Protein AF-0000000082536697 (afdb_homodimer)

Foldseek 3Di:
DPPPPPPPDDDLVQQQAPPGPDDPVVVNVVVCVVVVLAPQAAPPPGHHQDDPRHGFDWDWDFQVLRNRNRNSVRIYTHTPVVLCPRCNRPPNPPPPPD/DPPPPPPPDDDLVQQQAPPGPDDPVVVNVVVCVVVVLAPQAAPPPGHHQDDPRHGFDWDWDFQVLRNRNRNSVRIYTHTPVVLVPRCNRPPNPPPPPD

InterPro domains:
  IPR002711 HNH endonuclease [PF01844] (42-85)
  IPR003615 HNH nuclease [cd00085] (36-85)

Structure (mmCIF, N/CA/C/O backbone):
data_AF-0000000082536697-model_v1
#
loop_
_entity.id
_entity.type
_entity.pdbx_description
1 polymer 'HNH endonuclease'
#
loop_
_atom_site.group_PDB
_atom_site.id
_atom_site.type_symbol
_atom_site.label_atom_id
_atom_site.label_alt_id
_atom_site.label_comp_id
_atom_site.label_asym_id
_atom_site.label_entity_id
_atom_site.label_seq_id
_atom_site.pdbx_PDB_ins_code
_atom_site.Cartn_x
_atom_site.Cartn_y
_atom_site.Cartn_z
_atom_site.occupancy
_atom_site.B_iso_or_equiv
_atom_site.auth_seq_id
_atom_site.auth_comp_id
_atom_site.auth_asym_id
_atom_site.auth_atom_id
_atom_site.pdbx_PDB_model_num
ATOM 1 N N . MET A 1 1 ? -27.5 40.031 -7.719 1 37.38 1 MET A N 1
ATOM 2 C CA . MET A 1 1 ? -26.516 38.969 -7.988 1 37.38 1 MET A CA 1
ATOM 3 C C . MET A 1 1 ? -25.641 38.719 -6.758 1 37.38 1 MET A C 1
ATOM 5 O O . MET A 1 1 ? -24.875 39.594 -6.336 1 37.38 1 MET A O 1
ATOM 9 N N . VAL A 1 2 ? -26.172 38.094 -5.758 1 40.91 2 VAL A N 1
ATOM 10 C CA . VAL A 1 2 ? -25.484 37.844 -4.5 1 40.91 2 VAL A CA 1
ATOM 11 C C . VAL A 1 2 ? -24.25 36.969 -4.77 1 40.91 2 VAL A C 1
ATOM 13 O O . VAL A 1 2 ? -24.328 35.969 -5.445 1 40.91 2 VAL A O 1
ATOM 16 N N . SER A 1 3 ? -23.078 37.562 -4.895 1 39.56 3 SER A N 1
ATOM 17 C CA . SER A 1 3 ? -21.812 36.844 -5.039 1 39.56 3 SER A CA 1
ATOM 18 C C . SER A 1 3 ? -21.734 35.656 -4.078 1 39.56 3 SER A C 1
ATOM 20 O O . SER A 1 3 ? -22.172 35.75 -2.928 1 39.56 3 SER A O 1
ATOM 22 N N . LYS A 1 4 ? -22.047 34.438 -4.492 1 48.91 4 LYS A N 1
ATOM 23 C CA . LYS A 1 4 ? -21.797 33.25 -3.682 1 48.91 4 LYS A CA 1
ATOM 24 C C . LYS A 1 4 ? -20.531 33.406 -2.834 1 48.91 4 LYS A C 1
ATOM 26 O O . LYS A 1 4 ? -19.453 33.719 -3.361 1 48.91 4 LYS A O 1
ATOM 31 N N . GLY A 1 5 ? -20.484 34 -1.743 1 41.44 5 GLY A N 1
ATOM 32 C CA .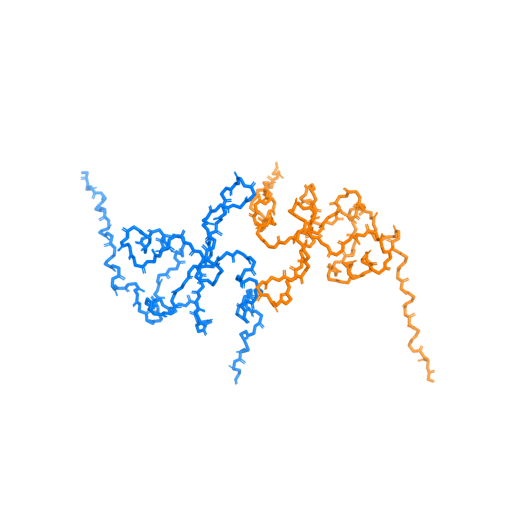 GLY A 1 5 ? -19.391 34.219 -0.809 1 41.44 5 GLY A CA 1
ATOM 33 C C . GLY A 1 5 ? -18.406 33.094 -0.761 1 41.44 5 GLY A C 1
ATOM 34 O O . GLY A 1 5 ? -18.797 31.922 -0.718 1 41.44 5 GLY A O 1
ATOM 35 N N . ARG A 1 6 ? -17.188 33.156 -1.247 1 52.16 6 ARG A N 1
ATOM 36 C CA . ARG A 1 6 ? -16.141 32.156 -1.146 1 52.16 6 ARG A CA 1
ATOM 37 C C . ARG A 1 6 ? -15.961 31.688 0.295 1 52.16 6 ARG A C 1
ATOM 39 O O . ARG A 1 6 ? -15.891 32.5 1.215 1 52.16 6 ARG A O 1
ATOM 46 N N . THR A 1 7 ? -16.719 30.766 0.722 1 56.72 7 THR A N 1
ATOM 47 C CA . THR A 1 7 ? -16.5 30.281 2.08 1 56.72 7 THR A CA 1
ATOM 48 C C . THR A 1 7 ? -15.023 30.281 2.436 1 56.72 7 THR A C 1
ATOM 50 O O . THR A 1 7 ? -14.188 29.859 1.64 1 56.72 7 THR A O 1
ATOM 53 N N . ALA A 1 8 ? -14.57 31.25 3.213 1 64.44 8 ALA A N 1
ATOM 54 C CA . ALA A 1 8 ? -13.211 31.422 3.729 1 64.44 8 ALA A CA 1
ATOM 55 C C . ALA A 1 8 ? -12.57 30.078 4.043 1 64.44 8 ALA A C 1
ATOM 57 O O . ALA A 1 8 ? -13.234 29.172 4.559 1 64.44 8 ALA A O 1
ATOM 58 N N . LYS A 1 9 ? -11.344 29.812 3.434 1 77.25 9 LYS A N 1
ATOM 59 C CA . LYS A 1 9 ? -10.578 28.625 3.785 1 77.25 9 LYS A CA 1
ATOM 60 C C . LYS A 1 9 ? -10.469 28.469 5.297 1 77.25 9 LYS A C 1
ATOM 62 O O . LYS A 1 9 ? -10.203 29.438 6.012 1 77.25 9 LYS A O 1
ATOM 67 N N . ARG A 1 10 ? -10.922 27.406 5.816 1 85.12 10 ARG A N 1
ATOM 68 C CA . ARG A 1 10 ? -10.805 27.078 7.238 1 85.12 10 ARG A CA 1
ATOM 69 C C . ARG A 1 10 ? -9.367 27.25 7.719 1 85.12 10 ARG A C 1
ATOM 71 O O . ARG A 1 10 ? -8.422 26.891 7.016 1 85.12 10 ARG A O 1
ATOM 78 N N . ASP A 1 11 ? -9.25 27.953 8.875 1 91.75 11 ASP A N 1
ATOM 79 C CA . ASP A 1 11 ? -7.941 28 9.516 1 91.75 11 ASP A CA 1
ATOM 80 C C . ASP A 1 11 ? -7.383 26.594 9.758 1 91.75 11 ASP A C 1
ATOM 82 O O . ASP A 1 11 ? -8.102 25.719 10.227 1 91.75 11 ASP A O 1
ATOM 86 N N . ILE A 1 12 ? -6.152 26.359 9.406 1 92.56 12 ILE A N 1
ATOM 87 C CA . ILE A 1 12 ? -5.531 25.047 9.484 1 92.56 12 ILE A CA 1
ATOM 88 C C . ILE A 1 12 ? -5.535 24.562 10.938 1 92.56 12 ILE A C 1
ATOM 90 O O . ILE A 1 12 ? -5.652 23.359 11.195 1 92.56 12 ILE A O 1
ATOM 94 N N . ASN A 1 13 ? -5.453 25.531 11.852 1 93.75 13 ASN A N 1
ATOM 95 C CA . ASN A 1 13 ? -5.426 25.172 13.266 1 93.75 13 ASN A CA 1
ATOM 96 C C . ASN A 1 13 ? -6.754 24.562 13.711 1 93.75 13 ASN A C 1
ATOM 98 O O . ASN A 1 13 ? -6.801 23.812 14.688 1 93.75 13 ASN A O 1
ATOM 102 N N . ASP A 1 14 ? -7.793 24.875 13.031 1 95.31 14 ASP A N 1
ATOM 103 C CA . ASP A 1 14 ? -9.109 24.312 13.328 1 95.31 14 ASP A CA 1
ATOM 104 C C . ASP A 1 14 ? -9.227 22.875 12.828 1 95.31 14 ASP A C 1
ATOM 106 O O . ASP A 1 14 ? -10.133 22.141 13.227 1 95.31 14 ASP A O 1
ATOM 110 N N . ILE A 1 15 ? -8.406 22.5 11.969 1 96.25 15 ILE A N 1
ATOM 111 C CA . ILE A 1 15 ? -8.43 21.172 11.344 1 96.25 15 ILE A CA 1
ATOM 112 C C . ILE A 1 15 ? -7.508 20.234 12.117 1 96.25 15 ILE A C 1
ATOM 114 O O . ILE A 1 15 ? -7.824 19.047 12.289 1 96.25 15 ILE A O 1
ATOM 118 N N . LEU A 1 16 ? -6.395 20.781 12.664 1 97.81 16 LEU A N 1
ATOM 119 C CA . LEU A 1 16 ? -5.332 20 13.273 1 97.81 16 LEU A CA 1
ATOM 120 C C . LEU A 1 16 ? -5.648 19.703 14.734 1 97.81 16 LEU A C 1
ATOM 122 O O . LEU A 1 16 ? -4.883 20.062 15.633 1 97.81 16 LEU A O 1
ATOM 126 N N . VAL A 1 17 ? -6.809 19.078 14.891 1 98.12 17 VAL A N 1
ATOM 127 C CA . VAL A 1 17 ? -7.309 18.766 16.234 1 98.12 17 VAL A CA 1
ATOM 128 C C . VAL A 1 17 ? -7.734 17.312 16.297 1 98.12 17 VAL A C 1
ATOM 130 O O . VAL A 1 17 ? -7.781 16.625 15.273 1 98.12 17 VAL A O 1
ATOM 133 N N . VAL A 1 18 ? -7.902 16.812 17.562 1 97.62 18 VAL A N 1
ATOM 134 C CA . VAL A 1 18 ? -8.516 15.508 17.766 1 97.62 18 VAL A CA 1
ATOM 135 C C . VAL A 1 18 ? -9.977 15.555 17.328 1 97.62 18 VAL A C 1
ATOM 137 O O . VAL A 1 18 ? -10.625 16.609 17.391 1 97.62 18 VAL A O 1
ATOM 140 N N . ASN A 1 19 ? -10.438 14.398 16.844 1 97.31 19 ASN A N 1
ATOM 141 C CA . ASN A 1 19 ? -11.828 14.289 16.406 1 97.31 19 ASN A CA 1
ATOM 142 C C . ASN A 1 19 ? -12.172 15.359 15.375 1 97.31 19 ASN A C 1
ATOM 144 O O . ASN A 1 19 ? -13.195 16.047 15.5 1 97.31 19 ASN A O 1
ATOM 148 N N . SER A 1 20 ? -11.219 15.594 14.523 1 97.31 20 SER A N 1
ATOM 149 C CA . SER A 1 20 ? -11.422 16.594 13.477 1 97.31 20 SER A CA 1
ATOM 150 C C . SER A 1 20 ? -12.594 16.203 12.57 1 97.31 20 SER A C 1
ATOM 152 O O . SER A 1 20 ? -12.766 15.031 12.234 1 97.31 20 SER A O 1
ATOM 154 N N . SER A 1 21 ? -13.406 17.125 12.156 1 94.5 21 SER A N 1
ATOM 155 C CA . SER A 1 21 ? -14.523 16.891 11.25 1 94.5 21 SER A CA 1
ATOM 156 C C . SER A 1 21 ? -14.07 16.953 9.797 1 94.5 21 SER A C 1
ATOM 158 O O . SER A 1 21 ? -14.859 16.703 8.883 1 94.5 21 SER A O 1
ATOM 160 N N . TYR A 1 22 ? -12.852 17.344 9.617 1 93.88 22 TYR A N 1
ATOM 161 C CA . TYR A 1 22 ? -12.305 17.469 8.273 1 93.88 22 TYR A CA 1
ATOM 162 C C . TYR A 1 22 ? -12 16.094 7.68 1 93.88 22 TYR A C 1
ATOM 164 O O . TYR A 1 22 ? -11.211 15.328 8.234 1 93.88 22 TYR A O 1
ATOM 172 N N . THR A 1 23 ? -12.57 15.844 6.465 1 93.75 23 THR A N 1
ATOM 173 C CA . THR A 1 23 ? -12.484 14.469 5.977 1 93.75 23 THR A CA 1
ATOM 174 C C . THR A 1 23 ? -11.734 14.406 4.652 1 93.75 23 THR A C 1
ATOM 176 O O . THR A 1 23 ? -11.344 13.328 4.199 1 93.75 23 THR A O 1
ATOM 179 N N . ASP A 1 24 ? -11.477 15.5 4.031 1 94.88 24 ASP A N 1
ATOM 180 C CA . ASP A 1 24 ? -10.742 15.508 2.77 1 94.88 24 ASP A CA 1
ATOM 181 C C . ASP A 1 24 ? -9.234 15.414 3.01 1 94.88 24 ASP A C 1
ATOM 183 O O . ASP A 1 24 ? -8.555 16.438 3.123 1 94.88 24 ASP A O 1
ATOM 187 N N . LEU A 1 25 ? -8.711 14.266 2.996 1 95.06 25 LEU A N 1
ATOM 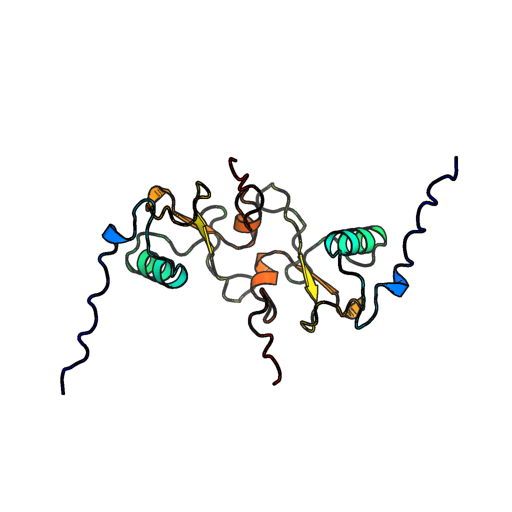188 C CA . LEU A 1 25 ? -7.32 14.023 3.367 1 95.06 25 LEU A CA 1
ATOM 189 C C . LEU A 1 25 ? -6.375 14.523 2.279 1 95.06 25 LEU A C 1
ATOM 191 O O . LEU A 1 25 ? -5.254 14.938 2.57 1 95.06 25 LEU A O 1
ATOM 195 N N . ARG A 1 26 ? -6.793 14.422 1.064 1 94.56 26 ARG A N 1
ATOM 196 C CA . ARG A 1 26 ? -5.973 14.93 -0.029 1 94.56 26 ARG A CA 1
ATOM 197 C C . ARG A 1 26 ? -5.723 16.422 0.126 1 94.56 26 ARG A C 1
ATOM 199 O O . ARG A 1 26 ? -4.59 16.891 -0.023 1 94.56 26 ARG A O 1
ATOM 206 N N . TYR A 1 27 ? -6.801 17.156 0.44 1 94.62 27 TYR A N 1
ATOM 207 C CA . TYR A 1 27 ? -6.68 18.594 0.649 1 94.62 27 TYR A CA 1
ATOM 208 C C . TYR A 1 27 ? -5.855 18.891 1.895 1 94.62 27 TYR A C 1
ATOM 210 O O . TYR A 1 27 ? -5.066 19.844 1.909 1 94.62 27 TYR A O 1
ATOM 218 N N . LEU A 1 28 ? -6.062 18.125 2.871 1 96.75 28 LEU A N 1
ATOM 219 C CA . LEU A 1 28 ? -5.281 18.297 4.094 1 96.75 28 LEU A CA 1
ATOM 220 C C . LEU A 1 28 ? -3.791 18.156 3.811 1 96.75 28 LEU A C 1
ATOM 222 O O . LEU A 1 28 ? -2.994 19 4.223 1 96.75 28 LEU A O 1
ATOM 226 N N . VAL A 1 29 ? -3.393 17.109 3.09 1 97.88 29 VAL A N 1
ATOM 227 C CA . VAL A 1 29 ? -1.99 16.875 2.754 1 97.88 29 VAL A CA 1
ATOM 228 C C . VAL A 1 29 ? -1.449 18.078 1.967 1 97.88 29 VAL A C 1
ATOM 230 O O . VAL A 1 29 ? -0.375 18.594 2.277 1 97.88 29 VAL A O 1
ATOM 233 N N . LYS A 1 30 ? -2.195 18.5 0.982 1 97.06 30 LYS A N 1
ATOM 234 C CA . LYS A 1 30 ? -1.775 19.656 0.185 1 97.06 30 LYS A CA 1
ATOM 235 C C . LYS A 1 30 ? -1.526 20.875 1.068 1 97.06 30 LYS A C 1
ATOM 237 O O . LYS A 1 30 ? -0.502 21.547 0.931 1 97.06 30 LYS A O 1
ATOM 242 N N . ARG A 1 31 ? -2.453 21.156 1.938 1 96.62 31 ARG A N 1
ATOM 243 C CA . ARG A 1 31 ? -2.336 22.297 2.83 1 96.62 31 ARG A CA 1
ATOM 244 C C . ARG A 1 31 ? -1.121 22.172 3.74 1 96.62 31 ARG A C 1
ATOM 246 O O . ARG A 1 31 ? -0.391 23.141 3.955 1 96.62 31 ARG A O 1
ATOM 253 N N . LEU A 1 32 ? -0.936 21.031 4.297 1 98 32 LEU A N 1
ATOM 254 C CA . LEU A 1 32 ? 0.181 20.797 5.203 1 98 32 LEU A CA 1
ATOM 255 C C . LEU A 1 32 ? 1.515 20.969 4.484 1 98 32 LEU A C 1
ATOM 257 O O . LEU A 1 32 ? 2.477 21.469 5.059 1 98 32 LEU A O 1
ATOM 261 N N . LEU A 1 33 ? 1.564 20.484 3.242 1 97.94 33 LEU A N 1
ATOM 262 C CA . LEU A 1 33 ? 2.77 20.656 2.439 1 97.94 33 LEU A CA 1
ATOM 263 C C . LEU A 1 33 ? 2.982 22.141 2.092 1 97.94 33 LEU A C 1
ATOM 265 O O . LEU A 1 33 ? 4.094 22.656 2.223 1 97.94 33 LEU A O 1
ATOM 269 N N . ASP A 1 34 ? 1.94 22.844 1.712 1 96.69 34 ASP A N 1
ATOM 270 C CA . ASP A 1 34 ? 2.01 24.25 1.348 1 96.69 34 ASP A CA 1
ATOM 271 C C . ASP A 1 34 ? 2.48 25.109 2.527 1 96.69 34 ASP A C 1
ATOM 273 O O . ASP A 1 34 ? 3.246 26.062 2.348 1 96.69 34 ASP A O 1
ATOM 277 N N . GLU A 1 35 ? 2.021 24.766 3.666 1 96.25 35 GLU A N 1
ATOM 278 C CA . GLU A 1 35 ? 2.336 25.531 4.875 1 96.25 35 GLU A CA 1
ATOM 279 C C . GLU A 1 35 ? 3.627 25.031 5.516 1 96.25 35 GLU A C 1
ATOM 281 O O . GLU A 1 35 ? 4.016 25.5 6.586 1 96.25 35 GLU A O 1
ATOM 286 N N . LYS A 1 36 ? 4.305 24.109 4.902 1 97.25 36 LYS A N 1
ATOM 287 C CA . LYS A 1 36 ? 5.598 23.562 5.32 1 97.25 36 LYS A CA 1
ATOM 288 C C . LYS A 1 36 ? 5.5 22.891 6.688 1 97.25 36 LYS A C 1
ATOM 290 O O . LYS A 1 36 ? 6.434 22.969 7.488 1 97.25 36 LYS A O 1
ATOM 295 N N . MET A 1 37 ? 4.289 22.328 6.977 1 97.75 37 MET A N 1
ATOM 296 C CA . MET A 1 37 ? 4.09 21.625 8.234 1 97.75 37 MET A CA 1
ATOM 297 C C . MET A 1 37 ? 4.496 20.156 8.102 1 97.75 37 MET A C 1
ATOM 299 O O . MET A 1 37 ? 4.719 19.484 9.109 1 97.75 37 MET A O 1
ATOM 303 N N . LEU A 1 38 ? 4.535 19.656 6.906 1 98 38 LEU A N 1
ATOM 304 C CA . LEU A 1 38 ? 5.094 18.359 6.539 1 98 38 LEU A CA 1
ATOM 305 C C . LEU A 1 38 ? 6.055 18.5 5.363 1 98 38 LEU A C 1
ATOM 307 O O . LEU A 1 38 ? 5.898 19.391 4.531 1 98 38 LEU A O 1
ATOM 311 N N . GLU A 1 39 ? 7.078 17.672 5.328 1 97.88 39 GLU A N 1
ATOM 312 C CA . GLU A 1 39 ? 7.969 17.578 4.176 1 97.88 39 GLU A CA 1
ATOM 313 C C . GLU A 1 39 ? 7.438 16.578 3.145 1 97.88 39 GLU A C 1
ATOM 315 O O . GLU A 1 39 ? 6.883 15.539 3.504 1 97.88 39 GLU A O 1
ATOM 320 N N . ASN A 1 40 ? 7.637 16.891 1.886 1 98.06 40 ASN A N 1
ATOM 321 C CA . ASN A 1 40 ? 7.184 16.016 0.811 1 98.06 40 ASN A CA 1
ATOM 322 C C . ASN A 1 40 ? 8.164 14.867 0.572 1 98.06 40 ASN A C 1
ATOM 324 O O . ASN A 1 40 ? 8.742 14.75 -0.513 1 98.06 40 ASN A O 1
ATOM 328 N N . LYS A 1 41 ? 8.375 14.117 1.519 1 98.56 41 LYS A N 1
ATOM 329 C CA . LYS A 1 41 ? 9.18 12.898 1.521 1 98.56 41 LYS A CA 1
ATOM 330 C C . LYS A 1 41 ? 8.625 11.875 2.512 1 98.56 41 LYS A C 1
ATOM 332 O O . LYS A 1 41 ? 7.879 12.234 3.424 1 98.56 41 LYS A O 1
ATOM 337 N N . CYS A 1 42 ? 8.914 10.703 2.303 1 98.81 42 CYS A N 1
ATOM 338 C CA . CYS A 1 42 ? 8.477 9.672 3.238 1 98.81 42 CYS A CA 1
ATOM 339 C C . CYS A 1 42 ? 9.133 9.859 4.602 1 98.81 42 CYS A C 1
ATOM 341 O O . CYS A 1 42 ? 10.344 10.023 4.695 1 98.81 42 CYS A O 1
ATOM 343 N N . TYR A 1 43 ? 8.414 9.797 5.598 1 98.56 43 TYR A N 1
ATOM 344 C CA . TYR A 1 43 ? 8.898 10.016 6.953 1 98.56 43 TYR A CA 1
ATOM 345 C C . TYR A 1 43 ? 9.828 8.891 7.391 1 98.56 43 TYR A C 1
ATOM 347 O O . TYR A 1 43 ? 10.836 9.133 8.055 1 98.56 43 TYR A O 1
ATOM 355 N N . ASP A 1 44 ? 9.562 7.703 6.941 1 98.25 44 ASP A N 1
ATOM 356 C CA . ASP A 1 44 ? 10.273 6.539 7.461 1 98.25 44 ASP A CA 1
ATOM 357 C C . ASP A 1 44 ? 11.555 6.285 6.68 1 98.25 44 ASP A C 1
ATOM 359 O O . ASP A 1 44 ? 12.641 6.215 7.262 1 98.25 44 ASP A O 1
ATOM 363 N N . CYS A 1 45 ? 11.438 6.148 5.359 1 98.5 45 CYS A N 1
ATOM 364 C CA . CYS A 1 45 ? 12.609 5.727 4.602 1 98.5 45 CYS A CA 1
ATOM 365 C C . CYS A 1 45 ? 13.289 6.918 3.932 1 98.5 45 CYS A C 1
ATOM 367 O O . CYS A 1 45 ? 14.414 6.805 3.443 1 98.5 45 CYS A O 1
ATOM 369 N N . GLY A 1 46 ? 12.609 8.047 3.791 1 98.5 46 GLY A N 1
ATOM 370 C CA . GLY A 1 46 ? 13.25 9.273 3.35 1 98.5 46 GLY A CA 1
ATOM 371 C C . GLY A 1 46 ? 13.172 9.484 1.848 1 98.5 46 GLY A C 1
ATOM 372 O O . GLY A 1 46 ? 13.617 10.508 1.334 1 98.5 46 GLY A O 1
ATOM 373 N N . ILE A 1 47 ? 12.484 8.586 1.102 1 97.81 47 ILE A N 1
ATOM 374 C CA . ILE A 1 47 ? 12.453 8.734 -0.348 1 97.81 47 ILE A CA 1
ATOM 375 C C . ILE A 1 47 ? 11.586 9.938 -0.724 1 97.81 47 ILE A C 1
ATOM 377 O O . ILE A 1 47 ? 10.617 10.25 -0.023 1 97.81 47 ILE A O 1
ATOM 381 N N . ASP A 1 48 ? 11.969 10.562 -1.827 1 96.88 48 ASP A N 1
ATOM 382 C CA . ASP A 1 48 ? 11.172 11.625 -2.438 1 96.88 48 ASP A CA 1
ATOM 383 C C . ASP A 1 48 ? 9.93 11.047 -3.113 1 96.88 48 ASP A C 1
ATOM 385 O O . ASP A 1 48 ? 9.812 9.828 -3.273 1 96.88 48 ASP A O 1
ATOM 389 N N . PRO A 1 49 ? 9 11.906 -3.428 1 97.75 49 PRO A N 1
ATOM 390 C CA . PRO A 1 49 ? 7.777 11.438 -4.086 1 97.75 49 PRO A CA 1
ATOM 391 C C . PRO A 1 49 ? 7.996 11.078 -5.551 1 97.75 49 PRO A C 1
ATOM 393 O O . PRO A 1 49 ? 7.289 11.586 -6.43 1 97.75 49 PRO A O 1
ATOM 396 N N . ASN A 1 50 ? 8.953 10.328 -5.836 1 98.25 50 ASN A N 1
ATOM 397 C CA . ASN A 1 50 ? 9.328 9.75 -7.121 1 98.25 50 ASN A CA 1
ATOM 398 C C . ASN A 1 50 ? 9.844 8.32 -6.965 1 98.25 50 ASN A C 1
ATOM 400 O O . ASN A 1 50 ? 10.602 8.031 -6.043 1 98.25 50 ASN A O 1
ATOM 404 N N . TRP A 1 51 ? 9.352 7.52 -7.789 1 98.19 51 TRP A N 1
ATOM 405 C CA . TRP A 1 51 ? 9.734 6.109 -7.75 1 98.19 51 TRP A CA 1
ATOM 406 C C . TRP A 1 51 ? 9.852 5.535 -9.156 1 98.19 51 TRP A C 1
ATOM 408 O O . TRP A 1 51 ? 8.914 5.641 -9.953 1 98.19 51 TRP A O 1
ATOM 418 N N . MET A 1 52 ? 11.039 4.957 -9.477 1 97.62 52 MET A N 1
ATOM 419 C CA . MET A 1 52 ? 11.281 4.367 -10.789 1 97.62 52 MET A CA 1
ATOM 420 C C . MET A 1 52 ? 10.984 5.367 -11.906 1 97.62 52 MET A C 1
ATOM 422 O O . MET A 1 52 ? 10.352 5.02 -12.906 1 97.62 52 MET A O 1
ATOM 426 N N . GLY A 1 53 ? 11.32 6.621 -11.672 1 97.44 53 GLY A N 1
ATOM 427 C CA . GLY A 1 53 ? 11.219 7.66 -12.688 1 97.44 53 GLY A CA 1
ATOM 428 C C . GLY A 1 53 ? 9.82 8.227 -12.82 1 97.44 53 GLY A C 1
ATOM 429 O O . GLY A 1 53 ? 9.57 9.086 -13.672 1 97.44 53 GLY A O 1
ATOM 430 N N . ASN A 1 54 ? 8.867 7.789 -11.969 1 97.94 54 ASN A N 1
ATOM 431 C CA . ASN A 1 54 ? 7.488 8.258 -12.016 1 97.94 54 ASN A CA 1
ATOM 432 C C . ASN A 1 54 ? 7.039 8.82 -10.672 1 97.94 54 ASN A C 1
ATOM 434 O O . ASN A 1 54 ? 7.609 8.484 -9.633 1 97.94 54 ASN A O 1
ATOM 438 N N . PRO A 1 55 ? 6.047 9.734 -10.727 1 97.5 55 PRO A N 1
ATOM 439 C CA . PRO A 1 55 ? 5.539 10.273 -9.469 1 97.5 55 PRO A CA 1
ATOM 440 C C . PRO A 1 55 ? 5.047 9.188 -8.516 1 97.5 55 PRO A C 1
ATOM 442 O O . PRO A 1 5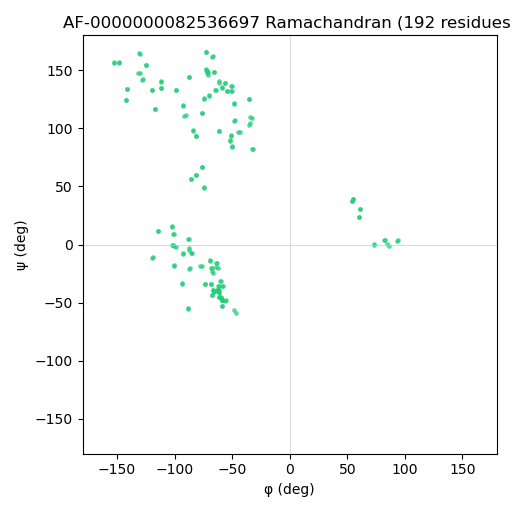5 ? 4.445 8.203 -8.953 1 97.5 55 PRO A O 1
ATOM 445 N N . LEU A 1 56 ? 5.332 9.305 -7.266 1 98.06 56 LEU A N 1
ATOM 446 C CA . LEU A 1 56 ? 4.867 8.453 -6.18 1 98.06 56 LEU A CA 1
ATOM 447 C C . LEU A 1 56 ? 4.023 9.242 -5.188 1 98.06 56 LEU A C 1
ATOM 449 O O . LEU A 1 56 ? 4.504 10.203 -4.586 1 98.06 56 LEU A O 1
ATOM 453 N N . SER A 1 57 ? 2.793 8.883 -5.078 1 96.25 57 SER A N 1
ATOM 454 C CA . SER A 1 57 ? 1.931 9.562 -4.113 1 96.25 57 SER A CA 1
ATOM 455 C C . SER A 1 57 ? 2.217 9.094 -2.691 1 96.25 57 SER A C 1
ATOM 457 O O . SER A 1 57 ? 2.039 7.914 -2.373 1 96.25 57 SER A O 1
ATOM 459 N N . LEU A 1 58 ? 2.736 9.992 -1.922 1 98.25 58 LEU A N 1
ATOM 460 C CA . LEU A 1 58 ? 2.879 9.672 -0.505 1 98.25 58 LEU A CA 1
ATOM 461 C C . LEU A 1 58 ? 1.521 9.68 0.191 1 98.25 58 LEU A C 1
ATOM 463 O O . LEU A 1 58 ? 0.619 10.422 -0.204 1 98.25 58 LEU A O 1
ATOM 467 N N . GLN A 1 59 ? 1.466 8.844 1.233 1 97.12 59 GLN A N 1
ATOM 468 C CA . GLN A 1 59 ? 0.188 8.641 1.906 1 97.12 59 GLN A CA 1
ATOM 469 C C . GLN A 1 59 ? 0.209 9.219 3.318 1 97.12 59 GLN A C 1
ATOM 471 O O . GLN A 1 59 ? 1.2 9.078 4.039 1 97.12 59 GLN A O 1
ATOM 476 N N . LEU A 1 60 ? -0.85 9.914 3.646 1 97.94 60 LEU A N 1
ATOM 477 C CA . LEU A 1 60 ? -0.97 10.43 5.008 1 97.94 60 LEU A CA 1
ATOM 478 C C . LEU A 1 60 ? -1.214 9.297 5.996 1 97.94 60 LEU A C 1
ATOM 480 O O . LEU A 1 60 ? -2.066 8.438 5.766 1 97.94 60 LEU A O 1
ATOM 484 N N . ASP A 1 61 ? -0.477 9.242 6.977 1 97.38 61 ASP A N 1
ATOM 485 C CA . ASP A 1 61 ? -0.598 8.25 8.039 1 97.38 61 ASP A CA 1
ATOM 486 C C . ASP A 1 61 ? -0.848 8.914 9.391 1 97.38 61 ASP A C 1
ATOM 488 O O . ASP A 1 61 ? -0.23 9.938 9.703 1 97.38 61 ASP A O 1
ATOM 492 N N . HIS A 1 62 ? -1.791 8.367 10.039 1 97.56 62 HIS A N 1
ATOM 493 C CA . HIS A 1 62 ? -1.998 8.719 11.438 1 97.56 62 HIS A CA 1
ATOM 494 C C . HIS A 1 62 ? -1.258 7.754 12.359 1 97.56 62 HIS A C 1
ATOM 496 O O . HIS A 1 62 ? -1.597 6.57 12.43 1 97.56 62 HIS A O 1
ATOM 502 N N . ILE A 1 63 ? -0.39 8.242 13.117 1 96.5 63 ILE A N 1
ATOM 503 C CA . ILE A 1 63 ? 0.53 7.414 13.891 1 96.5 63 ILE A CA 1
ATOM 504 C C . ILE A 1 63 ? -0.254 6.559 14.883 1 96.5 63 ILE A C 1
ATOM 506 O O . ILE A 1 63 ? 0.037 5.375 15.055 1 96.5 63 ILE A O 1
ATOM 510 N N . ASN A 1 64 ? -1.294 7.18 15.477 1 95.31 64 ASN A N 1
ATOM 511 C CA . ASN A 1 64 ? -2.021 6.457 16.516 1 95.31 64 ASN A CA 1
ATOM 512 C C . ASN A 1 64 ? -3.135 5.598 15.922 1 95.31 64 ASN A C 1
ATOM 514 O O . ASN A 1 64 ? -3.865 4.93 16.656 1 95.31 64 ASN A O 1
ATOM 518 N N . GLY A 1 65 ? -3.363 5.633 14.664 1 95.12 65 GLY A N 1
ATOM 519 C CA . GLY A 1 65 ? -4.352 4.801 14 1 95.12 65 GLY A CA 1
ATOM 520 C C . GLY A 1 65 ? -5.75 5.387 14.039 1 95.12 65 GLY A C 1
ATOM 521 O O . GLY A 1 65 ? -6.699 4.785 13.531 1 95.12 65 GLY A O 1
ATOM 522 N N . VAL A 1 66 ? -5.844 6.562 14.664 1 95.06 66 VAL A N 1
ATOM 523 C CA . VAL A 1 66 ? -7.145 7.223 14.734 1 95.06 66 VAL A CA 1
ATOM 524 C C . VAL A 1 66 ? -7.312 8.164 13.547 1 95.06 66 VAL A C 1
ATOM 526 O O . VAL A 1 66 ? -6.656 9.211 13.469 1 95.06 66 VAL A O 1
ATOM 529 N N . HIS A 1 67 ? -8.148 7.863 12.664 1 94.44 67 HIS A N 1
ATOM 530 C CA . HIS A 1 67 ? -8.219 8.43 11.32 1 94.44 67 HIS A CA 1
ATOM 531 C C . HIS A 1 67 ? -8.617 9.898 11.367 1 94.44 67 HIS A C 1
ATOM 533 O O . HIS A 1 67 ? -8.391 10.641 10.406 1 94.44 67 HIS A O 1
ATOM 539 N N . ASN A 1 68 ? -9.258 10.422 12.477 1 96.5 68 ASN A N 1
ATOM 540 C CA . ASN A 1 68 ? -9.656 11.82 12.539 1 96.5 68 ASN A CA 1
ATOM 541 C C . ASN A 1 68 ? -8.883 12.578 13.609 1 96.5 68 ASN A C 1
ATOM 543 O O . ASN A 1 68 ? -9.305 13.648 14.055 1 96.5 68 ASN A O 1
ATOM 547 N N . ASP A 1 69 ? -7.875 11.961 14.102 1 97.62 69 ASP A N 1
ATOM 548 C CA . ASP A 1 69 ? -6.914 12.703 14.914 1 97.62 69 ASP A CA 1
ATOM 549 C C . ASP A 1 69 ? -5.871 13.398 14.047 1 97.62 69 ASP A C 1
ATOM 551 O O . ASP A 1 69 ? -4.844 12.805 13.711 1 97.62 69 ASP A O 1
ATOM 555 N N . HIS A 1 70 ? -6.066 14.672 13.773 1 98.38 70 HIS A N 1
ATOM 556 C CA . HIS A 1 70 ? -5.266 15.422 12.812 1 98.38 70 HIS A CA 1
ATOM 557 C C . HIS A 1 70 ? -4.215 16.281 13.523 1 98.38 70 HIS A C 1
ATOM 559 O O . HIS A 1 70 ? -3.631 17.172 12.914 1 98.38 70 HIS A O 1
ATOM 565 N N . ARG A 1 71 ? -4.004 16.141 14.805 1 98.38 71 ARG A N 1
ATOM 566 C CA . ARG A 1 71 ? -2.906 16.875 15.422 1 98.38 71 ARG A CA 1
ATOM 567 C C . ARG A 1 71 ? -1.607 16.672 14.648 1 98.38 71 ARG A C 1
ATOM 569 O O . ARG A 1 71 ? -1.305 15.555 14.227 1 98.38 71 ARG A O 1
ATOM 576 N N . ILE A 1 72 ? -0.911 17.672 14.461 1 98.12 72 ILE A N 1
ATOM 577 C CA . ILE A 1 72 ? 0.244 17.672 13.57 1 98.12 72 ILE A CA 1
ATOM 578 C C . ILE A 1 72 ? 1.253 16.625 14.023 1 98.12 72 ILE A C 1
ATOM 580 O O . ILE A 1 72 ? 1.899 15.969 13.203 1 98.12 72 ILE A O 1
ATOM 584 N N . GLU A 1 73 ? 1.375 16.453 15.352 1 98.12 73 GLU A N 1
ATOM 585 C CA . GLU A 1 73 ? 2.342 15.5 15.883 1 98.12 73 GLU A CA 1
ATOM 586 C C . GLU A 1 73 ? 1.934 14.062 15.57 1 98.12 73 GLU A C 1
ATOM 588 O O . GLU A 1 73 ? 2.736 13.141 15.719 1 98.12 73 GLU A O 1
ATOM 593 N N . ASN A 1 74 ? 0.686 13.836 15.141 1 98.06 74 ASN A N 1
ATOM 594 C CA . ASN A 1 74 ? 0.15 12.508 14.859 1 98.06 74 ASN A CA 1
ATOM 595 C C . ASN A 1 74 ? 0.179 12.188 13.367 1 98.06 74 ASN A C 1
ATOM 597 O O . ASN A 1 74 ? -0.204 11.094 12.953 1 98.06 74 ASN A O 1
ATOM 601 N N . LEU A 1 75 ? 0.627 13.125 12.531 1 98.25 75 LEU A N 1
ATOM 602 C CA . LEU A 1 75 ? 0.531 13 11.086 1 98.25 75 LEU A CA 1
ATOM 603 C C . LEU A 1 75 ? 1.913 12.836 10.461 1 98.25 75 LEU A C 1
ATOM 605 O O . LEU A 1 75 ? 2.873 13.477 10.891 1 98.25 75 LEU A O 1
ATOM 609 N N . ARG A 1 76 ? 2.055 12.023 9.516 1 98.44 76 ARG A N 1
ATOM 610 C CA . ARG A 1 76 ? 3.264 11.867 8.719 1 98.44 76 ARG A CA 1
ATOM 611 C C . ARG A 1 76 ? 2.932 11.359 7.316 1 98.44 76 ARG A C 1
ATOM 613 O O . ARG A 1 76 ? 1.859 10.797 7.094 1 98.44 76 ARG A O 1
ATOM 620 N N . LEU A 1 77 ? 3.795 11.609 6.375 1 98.62 77 LEU A N 1
ATOM 621 C CA . LEU A 1 77 ? 3.672 11.078 5.02 1 98.62 77 LEU A CA 1
ATOM 622 C C . LEU A 1 77 ? 4.551 9.844 4.836 1 98.62 77 LEU A C 1
ATOM 624 O O . LEU A 1 77 ? 5.715 9.836 5.246 1 98.62 77 LEU A O 1
ATOM 628 N N . LEU A 1 78 ? 3.998 8.812 4.277 1 98.56 78 LEU A N 1
ATOM 629 C CA . LEU A 1 78 ? 4.715 7.566 4.035 1 98.56 78 LEU A CA 1
ATOM 630 C C . LEU A 1 78 ? 4.594 7.145 2.576 1 98.56 78 LEU A C 1
ATOM 632 O O . LEU A 1 78 ? 3.539 7.32 1.96 1 98.56 78 LEU A O 1
ATOM 636 N N . CYS A 1 79 ? 5.66 6.609 2.047 1 98.69 79 CYS A N 1
ATOM 637 C CA . CYS A 1 79 ? 5.52 5.934 0.764 1 98.69 79 CYS A CA 1
ATOM 638 C C . CYS A 1 79 ? 4.668 4.676 0.903 1 98.69 79 CYS A C 1
ATOM 640 O O . CYS A 1 79 ? 4.492 4.156 2.008 1 98.69 79 CYS A O 1
ATOM 642 N N . PRO A 1 80 ? 4.148 4.168 -0.137 1 98.25 80 PRO A N 1
ATOM 643 C CA . PRO A 1 80 ? 3.275 2.998 -0.031 1 98.25 80 PRO A CA 1
ATOM 644 C C . PRO A 1 80 ? 3.986 1.781 0.555 1 98.25 80 PRO A C 1
ATOM 646 O O . PRO A 1 80 ? 3.381 1.01 1.304 1 98.25 80 PRO A O 1
ATOM 649 N N . ASN A 1 81 ? 5.281 1.532 0.274 1 98.62 81 ASN A N 1
ATOM 650 C CA . ASN A 1 81 ? 6.012 0.431 0.891 1 98.62 81 ASN A CA 1
ATOM 651 C C . ASN A 1 81 ? 6.023 0.548 2.412 1 98.62 81 ASN A C 1
ATOM 653 O O . ASN A 1 81 ? 5.621 -0.382 3.113 1 98.62 81 ASN A O 1
ATOM 657 N N . CYS A 1 82 ? 6.449 1.694 2.875 1 98.44 82 CYS A N 1
ATOM 658 C CA . CYS A 1 82 ? 6.516 1.905 4.316 1 98.44 82 CYS A CA 1
ATOM 659 C C . CYS A 1 82 ? 5.121 1.906 4.934 1 98.44 82 CYS A C 1
ATOM 661 O O . CYS A 1 82 ? 4.922 1.368 6.023 1 98.44 82 CYS A O 1
ATOM 663 N N . HIS A 1 83 ? 4.172 2.514 4.27 1 97.94 83 HIS A N 1
ATOM 664 C CA . HIS A 1 83 ? 2.816 2.576 4.812 1 97.94 83 HIS A CA 1
ATOM 665 C C . HIS A 1 83 ? 2.227 1.181 4.984 1 97.94 83 HIS A C 1
ATOM 667 O O . HIS A 1 83 ? 1.584 0.894 5.996 1 97.94 83 HIS A O 1
ATOM 673 N N . SER A 1 84 ? 2.453 0.326 4.016 1 96.94 84 SER A N 1
ATOM 674 C CA . SER A 1 84 ? 1.898 -1.023 4.055 1 96.94 84 SER A CA 1
ATOM 675 C C . SER A 1 84 ? 2.451 -1.815 5.234 1 96.94 84 SER A C 1
ATOM 677 O O . SER A 1 84 ? 1.911 -2.863 5.594 1 96.94 84 SER A O 1
ATOM 679 N N . GLN A 1 85 ? 3.531 -1.349 5.824 1 96.94 85 GLN A N 1
ATOM 680 C CA . GLN A 1 85 ? 4.16 -2.045 6.941 1 96.94 85 GLN A CA 1
ATOM 681 C C . GLN A 1 85 ? 3.641 -1.526 8.281 1 96.94 85 GLN A C 1
ATOM 683 O O . GLN A 1 85 ? 3.969 -2.074 9.336 1 96.94 85 GLN A O 1
ATOM 688 N N . THR A 1 86 ? 2.861 -0.435 8.234 1 96.19 86 THR A N 1
ATOM 689 C CA . THR A 1 86 ? 2.348 0.093 9.492 1 96.19 86 THR A CA 1
ATOM 690 C C . THR A 1 86 ? 1.279 -0.831 10.07 1 96.19 86 THR A C 1
ATOM 692 O O . THR A 1 86 ? 0.556 -1.495 9.328 1 96.19 86 THR A O 1
ATOM 695 N N . PRO A 1 87 ? 1.172 -0.973 11.344 1 91.06 87 PRO A N 1
ATOM 696 C CA . PRO A 1 87 ? 0.147 -1.828 11.945 1 91.06 87 PRO A CA 1
ATOM 697 C C . PRO A 1 87 ? -1.271 -1.363 11.633 1 91.06 87 PRO A C 1
ATOM 699 O O . PRO A 1 87 ? -2.223 -2.141 11.75 1 91.06 87 PRO A O 1
ATOM 702 N N . THR A 1 88 ? -1.489 -0.137 11.25 1 82.31 88 THR A N 1
ATOM 703 C CA . THR A 1 88 ? -2.811 0.447 11.055 1 82.31 88 THR A CA 1
ATOM 704 C C . THR A 1 88 ? -3.164 0.488 9.57 1 82.31 88 THR A C 1
ATOM 706 O O . THR A 1 88 ? -4.258 0.917 9.195 1 82.31 88 THR A O 1
ATOM 709 N N . PHE A 1 89 ? -2.172 -0.004 8.812 1 84.12 89 PHE A N 1
ATOM 710 C CA . PHE A 1 89 ? -2.398 0.043 7.371 1 84.12 89 PHE A CA 1
ATOM 711 C C . PHE A 1 89 ? -3.66 -0.727 6.996 1 84.12 89 PHE A C 1
ATOM 713 O O . PHE A 1 89 ? -3.871 -1.848 7.465 1 84.12 89 PHE A O 1
ATOM 720 N N . GLY A 1 90 ? -4.465 -0.16 6.168 1 71.69 90 GLY A N 1
ATOM 721 C CA . GLY A 1 90 ? -5.664 -0.817 5.68 1 71.69 90 GLY A CA 1
ATOM 722 C C . GLY A 1 90 ? -6.633 -1.197 6.785 1 71.69 90 GLY A C 1
ATOM 723 O O . GLY A 1 90 ? -7.406 -2.146 6.641 1 71.69 90 GLY A O 1
ATOM 724 N N . GLY A 1 91 ? -6.625 -0.606 7.848 1 63.62 91 GLY A N 1
ATOM 725 C CA . GLY A 1 91 ? -7.527 -0.914 8.953 1 63.62 91 GLY A CA 1
ATOM 726 C C . GLY A 1 91 ? -7.184 -2.211 9.656 1 63.62 91 GLY A C 1
ATOM 727 O O . GLY A 1 91 ? -7.996 -2.748 10.414 1 63.62 91 GLY A O 1
ATOM 728 N N . ARG A 1 92 ? -6.176 -2.975 9.328 1 59.12 92 ARG A N 1
ATOM 729 C CA . ARG A 1 92 ? -5.832 -4.309 9.812 1 59.12 92 ARG A CA 1
ATOM 730 C C . ARG A 1 92 ? -5.887 -4.363 11.336 1 59.12 92 ARG A C 1
ATOM 732 O O . ARG A 1 92 ? -6.367 -5.344 11.914 1 59.12 92 ARG A O 1
ATOM 739 N N . ASN A 1 93 ? -5.324 -3.713 12.148 1 51.34 93 ASN A N 1
ATOM 740 C CA . ASN A 1 93 ? -5.223 -3.908 13.594 1 51.34 93 ASN A CA 1
ATOM 741 C C . ASN A 1 93 ? -6.16 -2.973 14.352 1 51.34 93 ASN A C 1
ATOM 743 O O . ASN A 1 93 ? -5.887 -2.615 15.5 1 51.34 93 ASN A O 1
ATOM 747 N N . ILE A 1 94 ? -7.102 -2.387 13.664 1 46.5 94 ILE A N 1
ATOM 748 C CA . ILE A 1 94 ? -7.98 -1.589 14.516 1 46.5 94 ILE A CA 1
ATOM 749 C C . ILE A 1 94 ? -8.93 -2.506 15.281 1 46.5 94 ILE A C 1
ATOM 751 O O . ILE A 1 94 ? -9.758 -3.193 14.672 1 46.5 94 ILE A O 1
ATOM 755 N N . LYS A 1 95 ? -8.406 -3.248 16.109 1 45 95 LYS A N 1
ATOM 756 C CA . LYS A 1 95 ? -9.258 -4 17.031 1 45 95 LYS A CA 1
ATOM 757 C C . LYS A 1 95 ? -10.312 -3.102 17.672 1 45 95 LYS A C 1
ATOM 759 O O . LYS A 1 95 ? -10.016 -1.975 18.078 1 45 95 LYS A O 1
ATOM 764 N N . TYR A 1 96 ? -11.555 -3.326 17.156 1 38.06 96 TYR A N 1
ATOM 765 C CA . TYR A 1 96 ? -12.711 -2.738 17.828 1 38.06 96 TYR A CA 1
ATOM 766 C C . TYR A 1 96 ? -12.695 -3.074 19.328 1 38.06 96 TYR A C 1
ATOM 768 O O . TYR A 1 96 ? -12.469 -4.227 19.703 1 38.06 96 TYR A O 1
ATOM 776 N N . VAL A 1 97 ? -12.156 -2.221 20.016 1 32.81 97 VAL A N 1
ATOM 777 C CA . VAL A 1 97 ? -12.508 -2.414 21.422 1 32.81 97 VAL A CA 1
ATOM 778 C C . VAL A 1 97 ? -14.023 -2.512 21.562 1 32.81 97 VAL A C 1
ATOM 780 O O . VAL A 1 97 ? -14.75 -1.56 21.25 1 32.81 97 VAL A O 1
ATOM 783 N N . LYS A 1 98 ? -14.586 -3.771 21.469 1 26.98 98 LYS A N 1
ATOM 784 C CA . LYS A 1 98 ? -15.914 -3.943 22.047 1 26.98 98 LYS A CA 1
ATOM 785 C C . LYS A 1 98 ? -15.906 -3.607 23.531 1 26.98 98 LYS A C 1
ATOM 787 O O . LYS A 1 98 ? -14.984 -3.98 24.25 1 26.98 98 LYS A O 1
ATOM 792 N N . MET B 1 1 ? -18.656 -42.312 11.617 1 36.41 1 MET B N 1
ATOM 793 C CA . MET B 1 1 ? -17.797 -41.156 11.609 1 36.41 1 MET B CA 1
ATOM 794 C C . MET B 1 1 ? -17.312 -40.844 10.195 1 36.41 1 MET B C 1
ATOM 796 O O . MET B 1 1 ? -16.562 -41.594 9.602 1 36.41 1 MET B O 1
ATOM 800 N N . VAL B 1 2 ? -18.172 -40.344 9.367 1 40.78 2 VAL B N 1
ATOM 801 C CA . VAL B 1 2 ? -17.859 -40.031 7.98 1 40.78 2 VAL B CA 1
ATOM 802 C C . VAL B 1 2 ? -16.75 -38.969 7.93 1 40.78 2 VAL B C 1
ATOM 804 O O . VAL B 1 2 ? -16.828 -37.938 8.602 1 40.78 2 VAL B O 1
ATOM 807 N N . SER B 1 3 ? -15.5 -39.375 7.754 1 39.78 3 SER B N 1
ATOM 808 C CA . SER B 1 3 ? -14.375 -38.438 7.586 1 39.78 3 SER B CA 1
ATOM 809 C C . SER B 1 3 ? -14.711 -37.312 6.625 1 39.78 3 SER B C 1
ATOM 811 O O . SER B 1 3 ? -15.391 -37.531 5.617 1 39.78 3 SER B O 1
ATOM 813 N N . LYS B 1 4 ? -15.125 -36.156 7.102 1 49.06 4 LYS B N 1
ATOM 814 C CA . LYS B 1 4 ? -15.266 -34.969 6.25 1 49.06 4 LYS B CA 1
ATOM 815 C C . LYS B 1 4 ? -14.227 -34.969 5.133 1 49.06 4 LYS B C 1
ATOM 817 O O . LYS B 1 4 ? -13.023 -35.062 5.398 1 49.06 4 LYS B O 1
ATOM 822 N N . GLY B 1 5 ? -14.344 -35.594 4.062 1 41.81 5 GLY B N 1
ATOM 823 C CA . GLY B 1 5 ? -13.477 -35.688 2.898 1 41.81 5 GLY B CA 1
ATOM 824 C C . GLY B 1 5 ? -12.719 -34.375 2.613 1 41.81 5 GLY B C 1
ATOM 825 O O . GLY B 1 5 ? -13.297 -33.281 2.68 1 41.81 5 GLY B O 1
ATOM 826 N N . ARG B 1 6 ? -11.43 -34.281 2.797 1 52.53 6 ARG B N 1
ATOM 827 C CA . ARG B 1 6 ? -10.609 -33.125 2.443 1 52.53 6 ARG B CA 1
ATOM 828 C C . ARG B 1 6 ? -10.859 -32.688 1.003 1 52.53 6 ARG B C 1
ATOM 830 O O . ARG B 1 6 ? -10.859 -33.5 0.091 1 52.53 6 ARG B O 1
ATOM 837 N N . THR B 1 7 ? -11.836 -31.922 0.762 1 57.19 7 THR B N 1
ATOM 838 C CA . THR B 1 7 ? -12.039 -31.453 -0.606 1 57.19 7 THR B CA 1
ATOM 839 C C . THR B 1 7 ? -10.695 -31.25 -1.31 1 57.19 7 THR B C 1
ATOM 841 O O . THR B 1 7 ? -9.773 -30.672 -0.731 1 57.19 7 THR B O 1
ATOM 844 N N . ALA B 1 8 ? -10.312 -32.156 -2.201 1 64.56 8 ALA B N 1
ATOM 845 C CA . ALA B 1 8 ? -9.117 -32.125 -3.033 1 64.56 8 ALA B CA 1
ATOM 846 C C . ALA B 1 8 ? -8.781 -30.688 -3.465 1 64.56 8 ALA B C 1
ATOM 848 O O . ALA B 1 8 ? -9.68 -29.906 -3.773 1 64.56 8 ALA B O 1
ATOM 849 N N . LYS B 1 9 ? -7.488 -30.25 -3.166 1 77.44 9 LYS B N 1
ATOM 850 C CA . LYS B 1 9 ? -7.016 -28.953 -3.666 1 77.44 9 LYS B CA 1
ATOM 851 C C . LYS B 1 9 ? -7.305 -28.812 -5.156 1 77.44 9 LYS B C 1
ATOM 853 O O . LYS B 1 9 ? -7.086 -29.734 -5.934 1 77.44 9 LYS B O 1
ATOM 858 N N . ARG B 1 10 ? -8.031 -27.812 -5.52 1 85.25 10 ARG B N 1
ATOM 859 C CA . ARG B 1 10 ? -8.312 -27.5 -6.918 1 85.25 10 ARG B CA 1
ATOM 860 C C . ARG B 1 10 ? -7.035 -27.453 -7.742 1 85.25 10 ARG B C 1
ATOM 862 O O . ARG B 1 10 ? -6.016 -26.938 -7.285 1 85.25 10 ARG B O 1
ATOM 869 N N . ASP B 1 11 ? -7.102 -28.156 -8.914 1 91.81 11 ASP B N 1
ATOM 870 C CA . ASP B 1 11 ? -5.996 -28.016 -9.852 1 91.81 11 ASP B CA 1
ATOM 871 C C . ASP B 1 11 ? -5.738 -26.547 -10.195 1 91.81 11 ASP B C 1
ATOM 873 O O . ASP B 1 11 ? -6.676 -25.797 -10.453 1 91.81 11 ASP B O 1
ATOM 877 N N . ILE B 1 12 ? -4.496 -26.125 -10.148 1 92.56 12 ILE B N 1
ATOM 878 C CA . ILE B 1 12 ? -4.121 -24.734 -10.352 1 92.56 12 ILE B CA 1
ATOM 879 C C . ILE B 1 12 ? -4.562 -24.281 -11.742 1 92.56 12 ILE B C 1
ATOM 881 O O . ILE B 1 12 ? -4.922 -23.109 -11.938 1 92.56 12 ILE B O 1
ATOM 885 N N . ASN B 1 13 ? -4.562 -25.234 -12.688 1 93.69 13 ASN B N 1
ATOM 886 C CA . ASN B 1 13 ? -4.941 -24.891 -14.055 1 93.69 13 ASN B CA 1
ATOM 887 C C . ASN B 1 13 ? -6.414 -24.516 -14.148 1 93.69 13 ASN B C 1
ATOM 889 O O . ASN B 1 13 ? -6.816 -23.781 -15.062 1 93.69 13 ASN B O 1
ATOM 893 N N . ASP B 1 14 ? -7.203 -24.953 -13.234 1 95.31 14 ASP B N 1
ATOM 894 C CA . ASP B 1 14 ? -8.625 -24.609 -13.188 1 95.31 14 ASP B CA 1
ATOM 895 C C . ASP B 1 14 ? -8.828 -23.203 -12.641 1 95.31 14 ASP B C 1
ATOM 897 O O . ASP B 1 14 ? -9.906 -22.609 -12.789 1 95.31 14 ASP B O 1
ATOM 901 N N . ILE B 1 15 ? -7.875 -22.688 -12 1 96.25 15 ILE B N 1
ATOM 902 C CA . ILE B 1 15 ? -7.945 -21.375 -11.375 1 96.25 15 ILE B CA 1
ATOM 903 C C . ILE B 1 15 ? -7.402 -20.312 -12.328 1 96.25 15 ILE B C 1
ATOM 905 O O . ILE B 1 15 ? -7.93 -19.203 -12.391 1 96.25 15 ILE B O 1
ATOM 909 N N . LEU B 1 16 ? -6.391 -20.703 -13.141 1 97.81 16 LEU B N 1
ATOM 910 C CA . LEU B 1 16 ? -5.645 -19.781 -13.984 1 97.81 16 LEU B CA 1
ATOM 911 C C . LEU B 1 16 ? -6.355 -19.562 -15.312 1 97.81 16 LEU B C 1
ATOM 913 O O . LEU B 1 16 ? -5.789 -19.828 -16.375 1 97.81 16 LEU B O 1
ATOM 917 N N . VAL B 1 17 ? -7.602 -19.125 -15.172 1 98.12 17 VAL B N 1
ATOM 918 C CA . VAL B 1 17 ? -8.461 -18.922 -16.328 1 98.12 17 VAL B CA 1
ATOM 919 C C . VAL B 1 17 ? -9.109 -17.531 -16.266 1 98.12 17 VAL B C 1
ATOM 921 O O . VAL B 1 17 ? -9 -16.844 -15.25 1 98.12 17 VAL B O 1
ATOM 924 N N . VAL B 1 18 ? -9.648 -17.109 -17.438 1 97.69 18 VAL B N 1
ATOM 925 C CA . VAL B 1 18 ? -10.492 -15.922 -17.453 1 97.69 18 VAL B CA 1
ATOM 926 C C . VAL B 1 18 ? -11.773 -16.188 -16.672 1 97.69 18 VAL B C 1
ATOM 928 O O . VAL B 1 18 ? -12.242 -17.328 -16.594 1 97.69 18 VAL B O 1
ATOM 931 N N . ASN B 1 19 ? -12.281 -15.117 -16.062 1 97.38 19 ASN B N 1
ATOM 932 C CA . ASN B 1 19 ? -13.516 -15.219 -15.289 1 97.38 19 ASN B CA 1
ATOM 933 C C . ASN B 1 19 ? -13.43 -16.297 -14.227 1 97.38 19 ASN B C 1
ATOM 935 O O . ASN B 1 19 ? -14.328 -17.141 -14.109 1 97.38 19 ASN B O 1
ATOM 939 N N . SER B 1 20 ? -12.258 -16.359 -13.633 1 97.31 20 SER B N 1
ATOM 940 C CA . SER B 1 20 ? -12.039 -17.359 -12.586 1 97.31 20 SER B CA 1
ATOM 941 C C . SER B 1 20 ? -12.992 -17.141 -11.406 1 97.31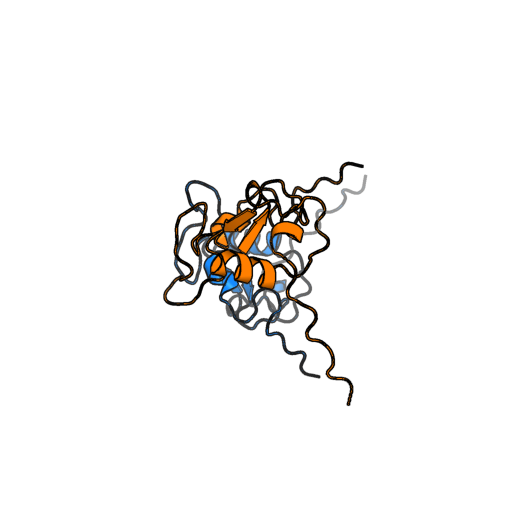 20 SER B C 1
ATOM 943 O O . SER B 1 20 ? -13.258 -16 -11.023 1 97.31 20 SER B O 1
ATOM 945 N N . SER B 1 21 ? -13.531 -18.172 -10.844 1 94.44 21 SER B N 1
ATOM 946 C CA . SER B 1 21 ? -14.406 -18.094 -9.68 1 94.44 21 SER B CA 1
ATOM 947 C C . SER B 1 21 ? -13.609 -18.062 -8.383 1 94.44 21 SER B C 1
ATOM 949 O O . SER B 1 21 ? -14.18 -17.922 -7.297 1 94.44 21 SER B O 1
ATOM 951 N N . TYR B 1 22 ? -12.336 -18.25 -8.516 1 93.88 22 TYR B N 1
ATOM 952 C CA . TYR B 1 22 ? -11.453 -18.266 -7.348 1 93.88 22 TYR B CA 1
ATOM 953 C C . TYR B 1 22 ? -11.234 -16.859 -6.816 1 93.88 22 TYR B C 1
ATOM 955 O O . TYR B 1 22 ? -10.734 -15.984 -7.535 1 93.88 22 TYR B O 1
ATOM 963 N N . THR B 1 23 ? -11.531 -16.672 -5.484 1 93.62 23 THR B N 1
ATOM 964 C CA . THR B 1 23 ? -11.539 -15.2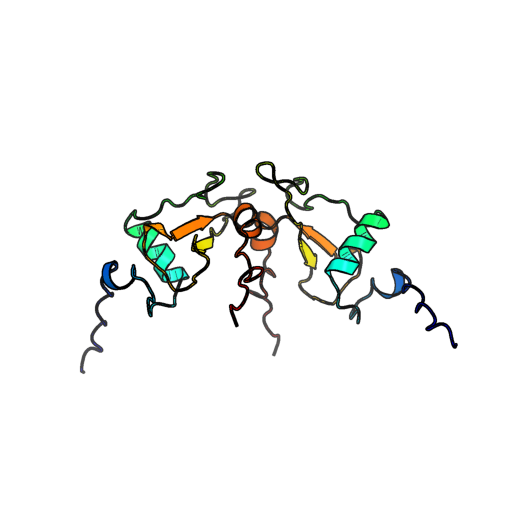97 -5 1 93.62 23 THR B CA 1
ATOM 965 C C . THR B 1 23 ? -10.5 -15.102 -3.904 1 93.62 23 THR B C 1
ATOM 967 O O . THR B 1 23 ? -10.18 -13.969 -3.537 1 93.62 23 THR B O 1
ATOM 970 N N . ASP B 1 24 ? -9.938 -16.125 -3.408 1 94.81 24 ASP B N 1
ATOM 971 C CA . ASP B 1 24 ? -8.914 -16 -2.371 1 94.81 24 ASP B CA 1
ATOM 972 C C . ASP B 1 24 ? -7.551 -15.68 -2.977 1 94.81 24 ASP B C 1
ATOM 974 O O . ASP B 1 24 ? -6.773 -16.594 -3.277 1 94.81 24 ASP B O 1
ATOM 978 N N . LEU B 1 25 ? -7.219 -14.461 -3.072 1 95.06 25 LEU B N 1
ATOM 979 C CA . LEU B 1 25 ? -6.02 -14.016 -3.775 1 95.06 25 LEU B CA 1
ATOM 980 C C . LEU B 1 25 ? -4.766 -14.336 -2.969 1 95.06 25 LEU B C 1
ATOM 982 O O . LEU B 1 25 ? -3.703 -14.586 -3.539 1 95.06 25 LEU B O 1
ATOM 986 N N . ARG B 1 26 ? -4.879 -14.273 -1.694 1 94.38 26 ARG B N 1
ATOM 987 C CA . ARG B 1 26 ? -3.74 -14.625 -0.852 1 94.38 26 ARG B CA 1
ATOM 988 C C . ARG B 1 26 ? -3.309 -16.062 -1.092 1 94.38 26 ARG B C 1
ATOM 990 O O . ARG B 1 26 ? -2.115 -16.344 -1.234 1 94.38 26 ARG B O 1
ATOM 997 N N . TYR B 1 27 ? -4.316 -16.953 -1.14 1 94.5 27 TYR B N 1
ATOM 998 C CA . TYR B 1 27 ? -4.027 -18.359 -1.4 1 94.5 27 TYR B CA 1
ATOM 999 C C . TYR B 1 27 ? -3.504 -18.562 -2.818 1 94.5 27 TYR B C 1
ATOM 1001 O O . TYR B 1 27 ? -2.609 -19.375 -3.047 1 94.5 27 TYR B O 1
ATOM 1009 N N . LEU B 1 28 ? -4.059 -17.859 -3.693 1 96.75 28 LEU B N 1
ATOM 1010 C CA . LEU B 1 28 ? -3.59 -17.938 -5.074 1 96.75 28 LEU B CA 1
ATOM 1011 C C . LEU B 1 28 ? -2.115 -17.562 -5.168 1 96.75 28 LEU B C 1
ATOM 1013 O O . LEU B 1 28 ? -1.325 -18.281 -5.781 1 96.75 28 LEU B O 1
ATOM 1017 N N . VAL B 1 29 ? -1.713 -16.438 -4.539 1 97.81 29 VAL B N 1
ATOM 1018 C CA . VAL B 1 29 ? -0.324 -15.992 -4.555 1 97.81 29 VAL B CA 1
ATOM 1019 C C . VAL B 1 29 ? 0.572 -17.078 -3.947 1 97.81 29 VAL B C 1
ATOM 1021 O O . VAL B 1 29 ? 1.603 -17.422 -4.523 1 97.81 29 VAL B O 1
ATOM 1024 N N . LYS B 1 30 ? 0.165 -17.578 -2.834 1 97 30 LYS B N 1
ATOM 1025 C CA . LYS B 1 30 ? 0.942 -18.641 -2.188 1 97 30 LYS B CA 1
ATOM 1026 C C . LYS B 1 30 ? 1.151 -19.828 -3.129 1 97 30 LYS B C 1
ATOM 1028 O O . LYS B 1 30 ? 2.27 -20.328 -3.264 1 97 30 LYS B O 1
ATOM 1033 N N . ARG B 1 31 ? 0.093 -20.266 -3.74 1 96.62 31 ARG B N 1
ATOM 1034 C CA . ARG B 1 31 ? 0.161 -21.406 -4.656 1 96.62 31 ARG B CA 1
ATOM 1035 C C . ARG B 1 31 ? 1.079 -21.094 -5.836 1 96.62 31 ARG B C 1
ATOM 1037 O O . ARG B 1 31 ? 1.875 -21.938 -6.242 1 96.62 31 ARG B O 1
ATOM 1044 N N . LEU B 1 32 ? 0.948 -19.953 -6.41 1 98 32 LEU B N 1
ATOM 1045 C CA . LEU B 1 32 ? 1.752 -19.562 -7.559 1 98 32 LEU B CA 1
ATOM 1046 C C . LEU B 1 32 ? 3.232 -19.5 -7.195 1 98 32 LEU B C 1
ATOM 1048 O O . LEU B 1 32 ? 4.09 -19.875 -8 1 98 32 LEU B O 1
ATOM 1052 N N . LEU B 1 33 ? 3.512 -19 -5.988 1 97.94 33 LEU B N 1
ATOM 1053 C CA . LEU B 1 33 ? 4.891 -18.969 -5.508 1 97.94 33 LEU B CA 1
ATOM 1054 C C . LEU B 1 33 ? 5.41 -20.391 -5.262 1 97.94 33 LEU B C 1
ATOM 1056 O O . LEU B 1 33 ? 6.52 -20.734 -5.68 1 97.94 33 LEU B O 1
ATOM 1060 N N . ASP B 1 34 ? 4.617 -21.25 -4.66 1 96.69 34 ASP B N 1
ATOM 1061 C CA . ASP B 1 34 ? 4.996 -22.625 -4.355 1 96.69 34 ASP B CA 1
ATOM 1062 C C . ASP B 1 34 ? 5.285 -23.406 -5.633 1 96.69 34 ASP B C 1
ATOM 1064 O O . ASP B 1 34 ? 6.211 -24.219 -5.672 1 96.69 34 ASP B O 1
ATOM 1068 N N . GLU B 1 35 ? 4.512 -23.172 -6.613 1 96.25 35 GLU B N 1
ATOM 1069 C CA . GLU B 1 35 ? 4.633 -23.891 -7.879 1 96.25 35 GLU B CA 1
ATOM 1070 C C . GLU B 1 35 ? 5.633 -23.203 -8.805 1 96.25 35 GLU B C 1
ATOM 1072 O O . GLU B 1 35 ? 5.812 -23.641 -9.953 1 96.25 35 GLU B O 1
ATOM 1077 N N . LYS B 1 36 ? 6.297 -22.172 -8.359 1 97.25 36 LYS B N 1
ATOM 1078 C CA . LYS B 1 36 ? 7.344 -21.438 -9.078 1 97.25 36 LYS B CA 1
ATOM 1079 C C . LYS B 1 36 ? 6.805 -20.828 -10.359 1 97.25 36 LYS B C 1
ATOM 1081 O O . LYS B 1 36 ? 7.508 -20.766 -11.375 1 97.25 36 LYS B O 1
ATOM 1086 N N . MET B 1 37 ? 5.473 -20.469 -10.328 1 97.69 37 MET B N 1
ATOM 1087 C CA . MET B 1 37 ? 4.859 -19.812 -11.484 1 97.69 37 MET B CA 1
ATOM 1088 C C . MET B 1 37 ? 5.051 -18.297 -11.422 1 97.69 37 MET B C 1
ATOM 1090 O O . MET B 1 37 ? 4.902 -17.609 -12.43 1 97.69 37 MET B O 1
ATOM 1094 N N . LEU B 1 38 ? 5.332 -17.781 -10.25 1 98 38 LEU B N 1
ATOM 1095 C CA . LEU B 1 38 ? 5.758 -16.406 -10.008 1 98 38 LEU B CA 1
ATOM 1096 C C . LEU B 1 38 ? 6.988 -16.375 -9.109 1 98 38 LEU B C 1
ATOM 1098 O O . LEU B 1 38 ? 7.188 -17.266 -8.281 1 98 38 LEU B O 1
ATOM 1102 N N . GLU B 1 39 ? 7.844 -15.406 -9.312 1 97.88 39 GLU B N 1
ATOM 1103 C CA . GLU B 1 39 ? 8.969 -15.156 -8.422 1 97.88 39 GLU B CA 1
ATOM 1104 C C . GLU B 1 39 ? 8.562 -14.234 -7.273 1 97.88 39 GLU B C 1
ATOM 1106 O O . GLU B 1 39 ? 7.781 -13.297 -7.465 1 97.88 39 GLU B O 1
ATOM 1111 N N . ASN B 1 40 ? 9.109 -14.477 -6.105 1 98.06 40 ASN B N 1
ATOM 1112 C CA . ASN B 1 40 ? 8.812 -13.656 -4.938 1 98.06 40 ASN B CA 1
ATOM 1113 C C . ASN B 1 40 ? 9.633 -12.367 -4.93 1 98.06 40 ASN B C 1
ATOM 1115 O O . ASN B 1 40 ? 10.438 -12.141 -4.02 1 98.06 40 ASN B O 1
ATOM 1119 N N . LYS B 1 41 ? 9.477 -11.609 -5.883 1 98.56 41 LYS B N 1
ATOM 1120 C CA . LYS B 1 41 ? 10.055 -10.281 -6.066 1 98.56 41 LYS B CA 1
ATOM 1121 C C . LYS B 1 41 ? 9.125 -9.375 -6.867 1 98.56 41 LYS B C 1
ATOM 1123 O O . LYS B 1 41 ? 8.234 -9.859 -7.574 1 98.56 41 LYS B O 1
ATOM 1128 N N . CYS B 1 42 ? 9.266 -8.164 -6.707 1 98.81 42 CYS B N 1
ATOM 1129 C CA . CYS B 1 42 ? 8.461 -7.234 -7.484 1 98.81 42 CYS B CA 1
ATOM 1130 C C . CYS B 1 42 ? 8.773 -7.348 -8.969 1 98.81 42 CYS B C 1
ATOM 1132 O O . CYS B 1 42 ? 9.938 -7.316 -9.367 1 98.81 42 CYS B O 1
ATOM 1134 N N . TYR B 1 43 ? 7.828 -7.41 -9.773 1 98.56 43 TYR B N 1
ATOM 1135 C CA . TYR B 1 43 ? 7.988 -7.578 -11.211 1 98.56 43 TYR B CA 1
ATOM 1136 C C . TYR B 1 43 ? 8.602 -6.332 -11.844 1 98.56 43 TYR B C 1
ATOM 1138 O O . TYR B 1 43 ? 9.438 -6.434 -12.742 1 98.56 43 TYR B O 1
ATOM 1146 N N . ASP B 1 44 ? 8.266 -5.188 -11.305 1 98.25 44 ASP B N 1
ATOM 1147 C CA . ASP B 1 44 ? 8.633 -3.939 -11.961 1 98.25 44 ASP B CA 1
ATOM 1148 C C . ASP B 1 44 ? 10.023 -3.473 -11.516 1 98.25 44 ASP B C 1
ATOM 1150 O O . ASP B 1 44 ? 10.898 -3.242 -12.352 1 98.25 44 ASP B O 1
ATOM 1154 N N . CYS B 1 45 ? 10.211 -3.34 -10.227 1 98.44 45 CYS B N 1
ATOM 1155 C CA . CYS B 1 45 ? 11.453 -2.723 -9.773 1 98.44 45 CYS B CA 1
ATOM 1156 C C . CYS B 1 45 ? 12.453 -3.779 -9.312 1 98.44 45 CYS B C 1
ATOM 1158 O O . CYS B 1 45 ? 13.633 -3.482 -9.117 1 98.44 45 CYS B O 1
ATOM 1160 N N . GLY B 1 46 ? 12.023 -4.988 -9.016 1 98.5 46 GLY B N 1
ATOM 1161 C CA . GLY B 1 46 ? 12.938 -6.09 -8.766 1 98.5 46 GLY B CA 1
ATOM 1162 C C . GLY B 1 46 ? 13.266 -6.273 -7.301 1 98.5 46 GLY B C 1
ATOM 1163 O O . GLY B 1 46 ? 13.977 -7.207 -6.93 1 98.5 46 GLY B O 1
ATOM 1164 N N . ILE B 1 47 ? 12.633 -5.484 -6.398 1 97.81 47 ILE B N 1
ATOM 1165 C CA . ILE B 1 47 ? 12.992 -5.609 -4.992 1 97.81 47 ILE B CA 1
ATOM 1166 C C . ILE B 1 47 ? 12.445 -6.922 -4.434 1 97.81 47 ILE B C 1
ATOM 1168 O O . ILE B 1 47 ? 11.398 -7.406 -4.883 1 97.81 47 ILE B O 1
ATOM 1172 N N . ASP B 1 48 ? 13.203 -7.449 -3.459 1 96.81 48 ASP B N 1
ATOM 1173 C CA . ASP B 1 48 ? 12.758 -8.609 -2.689 1 96.81 48 ASP B CA 1
ATOM 1174 C C . ASP B 1 48 ? 11.641 -8.227 -1.72 1 96.81 48 ASP B C 1
ATOM 1176 O O . ASP B 1 48 ? 11.367 -7.043 -1.511 1 96.81 48 ASP B O 1
ATOM 1180 N N . PRO B 1 49 ? 10.953 -9.227 -1.19 1 97.75 49 PRO B N 1
ATOM 1181 C CA . PRO B 1 49 ? 9.875 -8.945 -0.241 1 97.75 49 PRO B CA 1
ATOM 1182 C C . PRO B 1 49 ? 10.398 -8.531 1.135 1 97.75 49 PRO B C 1
ATOM 1184 O O . PRO B 1 49 ? 10 -9.109 2.148 1 97.75 49 PRO B O 1
ATOM 1187 N N . ASN B 1 50 ? 11.281 -7.641 1.173 1 98.25 50 ASN B N 1
ATOM 1188 C CA . ASN B 1 50 ? 11.867 -6.984 2.334 1 98.25 50 ASN B CA 1
ATOM 1189 C C . ASN B 1 50 ? 12.102 -5.5 2.082 1 98.25 50 ASN B C 1
ATOM 1191 O O . ASN B 1 50 ? 12.562 -5.109 1.007 1 98.25 50 ASN B O 1
ATOM 1195 N N . TRP B 1 51 ? 11.711 -4.758 3.023 1 98.19 51 TRP B N 1
ATOM 1196 C CA . TRP B 1 51 ? 11.844 -3.311 2.916 1 98.19 51 TRP B CA 1
ATOM 1197 C C . TRP B 1 51 ? 12.219 -2.697 4.266 1 98.19 51 TRP B C 1
ATOM 1199 O O . TRP B 1 51 ? 11.539 -2.932 5.266 1 98.19 51 TRP B O 1
ATOM 1209 N N . MET B 1 52 ? 13.359 -1.927 4.293 1 97.62 52 MET B N 1
ATOM 1210 C CA . MET B 1 52 ? 13.82 -1.28 5.52 1 97.62 52 MET B CA 1
ATOM 1211 C C . MET B 1 52 ? 13.961 -2.295 6.648 1 97.62 52 MET B C 1
ATOM 1213 O O . MET B 1 52 ? 13.555 -2.027 7.781 1 97.62 52 MET B O 1
ATOM 1217 N N . GLY B 1 53 ? 14.414 -3.482 6.312 1 97.38 53 GLY B N 1
ATOM 1218 C CA . GLY B 1 53 ? 14.734 -4.5 7.301 1 97.38 53 GLY B CA 1
ATOM 1219 C C . GLY B 1 53 ? 13.516 -5.277 7.766 1 97.38 53 GLY B C 1
ATOM 1220 O O . GLY B 1 53 ? 13.625 -6.152 8.633 1 97.38 53 GLY B O 1
ATOM 1221 N N . ASN B 1 54 ? 12.328 -5.02 7.188 1 97.94 54 ASN B N 1
ATOM 1222 C CA . ASN B 1 54 ? 11.094 -5.691 7.566 1 97.94 54 ASN B CA 1
ATOM 1223 C C . ASN B 1 54 ? 10.414 -6.34 6.363 1 97.94 54 ASN B C 1
ATOM 1225 O O . ASN B 1 54 ? 10.648 -5.938 5.223 1 97.94 54 ASN B O 1
ATOM 1229 N N . PRO B 1 55 ? 9.609 -7.406 6.637 1 97.56 55 PRO B N 1
ATOM 1230 C CA . PRO B 1 55 ? 8.898 -8.039 5.527 1 97.56 55 PRO B CA 1
ATOM 1231 C C . PRO B 1 55 ? 8.023 -7.059 4.754 1 97.56 55 PRO B C 1
ATOM 1233 O O . PRO B 1 55 ? 7.406 -6.172 5.348 1 97.56 55 PRO B O 1
ATOM 1236 N N . LEU B 1 56 ? 8 -7.141 3.48 1 98.06 56 LEU B N 1
ATOM 1237 C CA . LEU B 1 56 ? 7.156 -6.387 2.561 1 98.06 56 LEU B CA 1
ATOM 1238 C C . LEU B 1 56 ? 6.223 -7.32 1.795 1 98.06 56 LEU B C 1
ATOM 1240 O O . LEU B 1 56 ? 6.684 -8.219 1.083 1 98.06 56 LEU B O 1
ATOM 1244 N N . SER B 1 57 ? 4.965 -7.156 1.993 1 96.19 57 SER B N 1
ATOM 1245 C CA . SER B 1 57 ? 4.004 -7.977 1.263 1 96.19 57 SER B CA 1
ATOM 1246 C C . SER B 1 57 ? 3.857 -7.504 -0.18 1 96.19 57 SER B C 1
ATOM 1248 O O . SER B 1 57 ? 3.438 -6.371 -0.428 1 96.19 57 SER B O 1
ATOM 1250 N N . LEU B 1 58 ? 4.301 -8.336 -1.073 1 98.19 58 LEU B N 1
ATOM 1251 C CA . LEU B 1 58 ? 4.035 -8.031 -2.475 1 98.19 58 LEU B CA 1
ATOM 1252 C C . LEU B 1 58 ? 2.566 -8.266 -2.812 1 98.19 58 LEU B C 1
ATOM 1254 O O . LEU B 1 58 ? 1.92 -9.133 -2.223 1 98.19 58 LEU B O 1
ATOM 1258 N N . GLN B 1 59 ? 2.115 -7.473 -3.783 1 97.12 59 GLN B N 1
ATOM 1259 C CA . GLN B 1 59 ? 0.694 -7.484 -4.109 1 97.12 59 GLN B CA 1
ATOM 1260 C C . GLN B 1 59 ? 0.451 -8.078 -5.492 1 97.12 59 GLN B C 1
ATOM 1262 O O . GLN B 1 59 ? 1.195 -7.797 -6.434 1 97.12 59 GLN B O 1
ATOM 1267 N N . LEU B 1 60 ? -0.523 -8.93 -5.57 1 97.88 60 LEU B N 1
ATOM 1268 C CA . LEU B 1 60 ? -0.899 -9.484 -6.863 1 97.88 60 LEU B CA 1
ATOM 1269 C C . LEU B 1 60 ? -1.553 -8.422 -7.742 1 97.88 60 LEU B C 1
ATOM 1271 O O . LEU B 1 60 ? -2.443 -7.695 -7.289 1 97.88 60 LEU B O 1
ATOM 1275 N N . ASP B 1 61 ? -1.098 -8.273 -8.859 1 97.38 61 ASP B N 1
ATOM 1276 C CA . ASP B 1 61 ? -1.627 -7.332 -9.844 1 97.38 61 ASP B CA 1
ATOM 1277 C C . ASP B 1 61 ? -2.1 -8.055 -11.102 1 97.38 61 ASP B C 1
ATOM 1279 O O . ASP B 1 61 ? -1.434 -8.977 -11.578 1 97.38 61 ASP B O 1
ATOM 1283 N N . HIS B 1 62 ? -3.256 -7.68 -11.492 1 97.5 62 HIS B N 1
ATOM 1284 C CA . HIS B 1 62 ? -3.748 -8.086 -12.805 1 97.5 62 HIS B CA 1
ATOM 1285 C C . HIS B 1 62 ? -3.416 -7.035 -13.859 1 97.5 62 HIS B C 1
ATOM 1287 O O . HIS B 1 62 ? -3.943 -5.918 -13.82 1 97.5 62 HIS B O 1
ATOM 1293 N N . ILE B 1 63 ? -2.688 -7.406 -14.812 1 96.5 63 ILE B N 1
ATOM 1294 C CA . ILE B 1 63 ? -2.127 -6.465 -15.773 1 96.5 63 ILE B CA 1
ATOM 1295 C C . ILE B 1 63 ? -3.256 -5.758 -16.531 1 96.5 63 ILE B C 1
ATOM 1297 O O . ILE B 1 63 ? -3.205 -4.547 -16.734 1 96.5 63 ILE B O 1
ATOM 1301 N N . ASN B 1 64 ? -4.297 -6.523 -16.859 1 95.31 64 ASN B N 1
ATOM 1302 C CA . ASN B 1 64 ? -5.359 -5.941 -17.672 1 95.31 64 ASN B CA 1
ATOM 1303 C C . ASN B 1 64 ? -6.418 -5.254 -16.812 1 95.31 64 ASN B C 1
ATOM 1305 O O . ASN B 1 64 ? -7.398 -4.723 -17.328 1 95.31 64 ASN B O 1
ATOM 1309 N N . GLY B 1 65 ? -6.324 -5.328 -15.523 1 95.12 65 GLY B N 1
ATOM 1310 C CA . GLY B 1 65 ? -7.234 -4.645 -14.617 1 95.12 65 GLY B CA 1
ATOM 1311 C C . GLY B 1 65 ? -8.492 -5.441 -14.32 1 95.12 65 GLY B C 1
ATOM 1312 O O . GLY B 1 65 ? -9.359 -4.98 -13.578 1 95.12 65 GLY B O 1
ATOM 1313 N N . VAL B 1 66 ? -8.562 -6.605 -14.945 1 95.06 66 VAL B N 1
ATOM 1314 C CA . VAL B 1 66 ? -9.719 -7.457 -14.703 1 95.06 66 VAL B CA 1
ATOM 1315 C C . VAL B 1 66 ? -9.438 -8.391 -13.523 1 95.06 66 VAL B C 1
ATOM 1317 O O . VAL B 1 66 ? -8.633 -9.312 -13.633 1 95.06 66 VAL B O 1
ATOM 1320 N N . HIS B 1 67 ? -10.07 -8.219 -12.445 1 94.38 67 HIS B N 1
ATOM 1321 C CA . HIS B 1 67 ? -9.719 -8.766 -11.141 1 94.38 67 HIS B CA 1
ATOM 1322 C C . HIS B 1 67 ? -9.883 -10.281 -11.109 1 94.38 67 HIS B C 1
ATOM 1324 O O . HIS B 1 67 ? -9.305 -10.953 -10.258 1 94.38 67 HIS B O 1
ATOM 1330 N N . ASN B 1 68 ? -10.688 -10.898 -12.047 1 96.56 68 ASN B N 1
ATOM 1331 C CA . ASN B 1 68 ? -10.867 -12.352 -12.031 1 96.56 68 ASN B CA 1
ATOM 1332 C C . ASN B 1 68 ? -10.266 -13 -13.273 1 96.56 68 ASN B C 1
ATOM 1334 O O . ASN B 1 68 ? -10.617 -14.133 -13.617 1 96.56 68 ASN B O 1
ATOM 1338 N N . ASP B 1 69 ? -9.531 -12.25 -13.977 1 97.62 69 ASP B N 1
ATOM 1339 C CA . ASP B 1 69 ? -8.703 -12.844 -15.016 1 97.62 69 ASP B CA 1
ATOM 1340 C C . ASP B 1 69 ? -7.383 -13.359 -14.445 1 97.62 69 ASP B C 1
ATOM 1342 O O . ASP B 1 69 ? -6.41 -12.609 -14.352 1 97.62 69 ASP B O 1
ATOM 1346 N N . HIS B 1 70 ? -7.297 -14.641 -14.18 1 98.38 70 HIS B N 1
ATOM 1347 C CA . HIS B 1 70 ? -6.18 -15.242 -13.461 1 98.38 70 HIS B CA 1
ATOM 1348 C C . HIS B 1 70 ? -5.219 -15.93 -14.43 1 98.38 70 HIS B C 1
ATOM 1350 O O . HIS B 1 70 ? -4.367 -16.719 -14 1 98.38 70 HIS B O 1
ATOM 1356 N N . ARG B 1 71 ? -5.352 -15.789 -15.734 1 98.38 71 ARG B N 1
ATOM 1357 C CA . ARG B 1 71 ? -4.34 -16.359 -16.609 1 98.38 71 ARG B CA 1
ATOM 1358 C C . ARG B 1 71 ? -2.939 -15.938 -16.188 1 98.38 71 ARG B C 1
ATOM 1360 O O . ARG B 1 71 ? -2.717 -14.781 -15.82 1 98.38 71 ARG B O 1
ATOM 1367 N N . ILE B 1 72 ? -2.07 -16.812 -16.188 1 98.12 72 ILE B N 1
ATOM 1368 C CA . ILE B 1 72 ? -0.744 -16.625 -15.602 1 98.12 72 ILE B CA 1
ATOM 1369 C C . ILE B 1 72 ? -0.055 -15.438 -16.266 1 98.12 72 ILE B C 1
ATOM 1371 O O . ILE B 1 72 ? 0.666 -14.68 -15.617 1 98.12 72 ILE B O 1
ATOM 1375 N N . GLU B 1 73 ? -0.293 -15.266 -17.578 1 98.19 73 GLU B N 1
ATOM 1376 C CA . GLU B 1 73 ? 0.351 -14.188 -18.328 1 98.19 73 GLU B CA 1
ATOM 1377 C C . G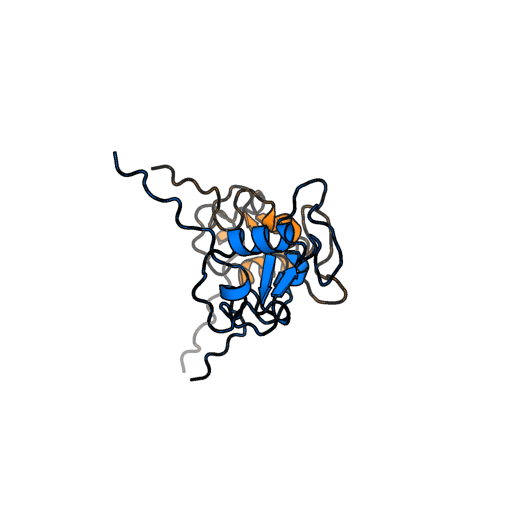LU B 1 73 ? -0.182 -12.828 -17.891 1 98.19 73 GLU B C 1
ATOM 1379 O O . GLU B 1 73 ? 0.405 -11.789 -18.219 1 98.19 73 GLU B O 1
ATOM 1384 N N . ASN 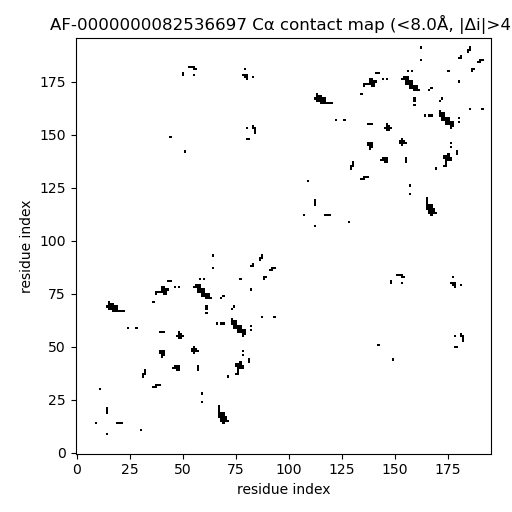B 1 74 ? -1.31 -12.789 -17.141 1 98.06 74 ASN B N 1
ATOM 1385 C CA . ASN B 1 74 ? -1.956 -11.547 -16.719 1 98.06 74 ASN B CA 1
ATOM 1386 C C . ASN B 1 74 ? -1.608 -11.211 -15.273 1 98.06 74 ASN B C 1
ATOM 1388 O O . ASN B 1 74 ? -2.037 -10.18 -14.75 1 98.06 74 ASN B O 1
ATOM 1392 N N . LEU B 1 75 ? -0.83 -12.039 -14.609 1 98.19 75 LEU B N 1
ATOM 1393 C CA . LEU B 1 75 ? -0.581 -11.906 -13.18 1 98.19 75 LEU B CA 1
ATOM 1394 C C . LEU B 1 75 ? 0.87 -11.516 -12.914 1 98.19 75 LEU B C 1
ATOM 1396 O O . LEU B 1 75 ? 1.781 -12.016 -13.578 1 98.19 75 LEU B O 1
ATOM 1400 N N . ARG B 1 76 ? 1.122 -10.688 -12.016 1 98.44 76 ARG B N 1
ATOM 1401 C CA . ARG B 1 76 ? 2.453 -10.328 -11.539 1 98.44 76 ARG B CA 1
ATOM 1402 C C . ARG B 1 76 ? 2.406 -9.852 -10.094 1 98.44 76 ARG B C 1
ATOM 1404 O O . ARG B 1 76 ? 1.348 -9.453 -9.594 1 98.44 76 ARG B O 1
ATOM 1411 N N . LEU B 1 77 ? 3.5 -9.938 -9.406 1 98.56 77 LEU B N 1
ATOM 1412 C CA . LEU B 1 77 ? 3.639 -9.406 -8.055 1 98.56 77 LEU B CA 1
ATOM 1413 C C . LEU B 1 77 ? 4.332 -8.047 -8.07 1 98.56 77 LEU B C 1
ATOM 1415 O O . LEU B 1 77 ? 5.34 -7.871 -8.758 1 98.56 77 LEU B O 1
ATOM 1419 N N . LEU B 1 78 ? 3.791 -7.102 -7.363 1 98.5 78 LEU B N 1
ATOM 1420 C CA . LEU B 1 78 ? 4.344 -5.754 -7.285 1 98.5 78 LEU B CA 1
ATOM 1421 C C . LEU B 1 78 ? 4.52 -5.32 -5.832 1 98.5 78 LEU B C 1
ATOM 1423 O O . LEU B 1 78 ? 3.691 -5.645 -4.977 1 98.5 78 LEU B O 1
ATOM 1427 N N . CYS B 1 79 ? 5.594 -4.621 -5.578 1 98.69 79 CYS B N 1
ATOM 1428 C CA . CYS B 1 79 ? 5.672 -3.949 -4.285 1 98.69 79 CYS B CA 1
ATOM 1429 C C . CYS B 1 79 ? 4.625 -2.846 -4.184 1 98.69 79 CYS B C 1
ATOM 1431 O O . CYS B 1 79 ? 4.098 -2.385 -5.195 1 98.69 79 CYS B O 1
ATOM 1433 N N . PRO B 1 80 ? 4.316 -2.398 -3.031 1 98.25 80 PRO B N 1
ATOM 1434 C CA . PRO B 1 80 ? 3.27 -1.384 -2.895 1 98.25 80 PRO B CA 1
ATOM 1435 C C . PRO B 1 80 ? 3.611 -0.082 -3.615 1 98.25 80 PRO B C 1
ATOM 1437 O O . PRO B 1 80 ? 2.725 0.568 -4.176 1 98.25 80 PRO B O 1
ATOM 1440 N N . ASN B 1 81 ? 4.875 0.367 -3.664 1 98.62 81 ASN B N 1
ATOM 1441 C CA . ASN B 1 81 ? 5.246 1.557 -4.422 1 98.62 81 ASN B CA 1
ATOM 1442 C C . ASN B 1 81 ? 4.898 1.412 -5.898 1 98.62 81 ASN B C 1
ATOM 1444 O O . ASN B 1 81 ? 4.195 2.254 -6.461 1 98.62 81 ASN B O 1
ATOM 1448 N N . CYS B 1 82 ? 5.371 0.338 -6.477 1 98.44 82 CYS B N 1
ATOM 1449 C CA . CYS B 1 82 ? 5.109 0.109 -7.895 1 98.44 82 CYS B CA 1
ATOM 1450 C C . CYS B 1 82 ? 3.623 -0.123 -8.148 1 98.44 82 CYS B C 1
ATOM 1452 O O . CYS B 1 82 ? 3.076 0.354 -9.141 1 98.44 82 CYS B O 1
ATOM 1454 N N . HIS B 1 83 ? 2.973 -0.864 -7.277 1 97.94 83 HIS B N 1
ATOM 1455 C CA . HIS B 1 83 ? 1.555 -1.147 -7.469 1 97.94 83 HIS B CA 1
ATOM 1456 C C . HIS B 1 83 ? 0.729 0.135 -7.457 1 97.94 83 HIS B C 1
ATOM 1458 O O . HIS B 1 83 ? -0.18 0.3 -8.273 1 97.94 83 HIS B O 1
ATOM 1464 N N . SER B 1 84 ? 1.06 1.041 -6.559 1 97 84 SER B N 1
ATOM 1465 C CA . SER B 1 84 ? 0.311 2.287 -6.434 1 97 84 SER B CA 1
ATOM 1466 C C . SER B 1 84 ? 0.423 3.131 -7.695 1 97 84 SER B C 1
ATOM 1468 O O . SER B 1 84 ? -0.347 4.074 -7.891 1 97 84 SER B O 1
ATOM 1470 N N . GLN B 1 85 ? 1.392 2.82 -8.539 1 96.94 85 GLN B N 1
ATOM 1471 C CA . GLN B 1 85 ? 1.609 3.582 -9.766 1 96.94 85 GLN B CA 1
ATOM 1472 C C . GLN B 1 85 ? 0.863 2.959 -10.945 1 96.94 85 GLN B C 1
ATOM 1474 O O . GLN B 1 85 ? 0.835 3.523 -12.039 1 96.94 85 GLN B O 1
ATOM 1479 N N . THR B 1 86 ? 0.284 1.774 -10.727 1 96.12 86 THR B N 1
ATOM 1480 C CA . THR B 1 86 ? -0.445 1.15 -11.828 1 96.12 86 THR B CA 1
ATOM 1481 C C . THR B 1 86 ? -1.756 1.885 -12.094 1 96.12 86 THR B C 1
ATOM 1483 O O . THR B 1 86 ? -2.357 2.445 -11.172 1 96.12 86 THR B O 1
ATOM 1486 N N . PRO B 1 87 ? -2.213 1.948 -13.305 1 91.06 87 PRO B N 1
ATOM 1487 C CA . PRO B 1 87 ? -3.477 2.625 -13.602 1 91.06 87 PRO B CA 1
ATOM 1488 C C . PRO B 1 87 ? -4.68 1.951 -12.945 1 91.06 87 PRO B C 1
ATOM 1490 O O . PRO B 1 87 ? -5.734 2.57 -12.805 1 91.06 87 PRO B O 1
ATOM 1493 N N . THR B 1 88 ? -4.594 0.728 -12.547 1 82 88 THR B N 1
ATOM 1494 C CA . THR B 1 88 ? -5.719 -0.05 -12.039 1 82 88 THR B CA 1
ATOM 1495 C C . THR B 1 88 ? -5.676 -0.128 -10.516 1 82 88 THR B C 1
ATOM 1497 O O . THR B 1 88 ? -6.562 -0.714 -9.891 1 82 88 THR B O 1
ATOM 1500 N N . PHE B 1 89 ? -4.617 0.523 -10.023 1 83.75 89 PHE B N 1
ATOM 1501 C CA . PHE B 1 89 ? -4.461 0.461 -8.57 1 83.75 89 PHE B CA 1
ATOM 1502 C C . PHE B 1 89 ? -5.688 1.037 -7.875 1 83.75 89 PHE B C 1
ATOM 1504 O O . PHE B 1 89 ? -6.176 2.105 -8.25 1 83.75 89 PHE B O 1
ATOM 1511 N N . GLY B 1 90 ? -6.16 0.37 -6.871 1 71.19 90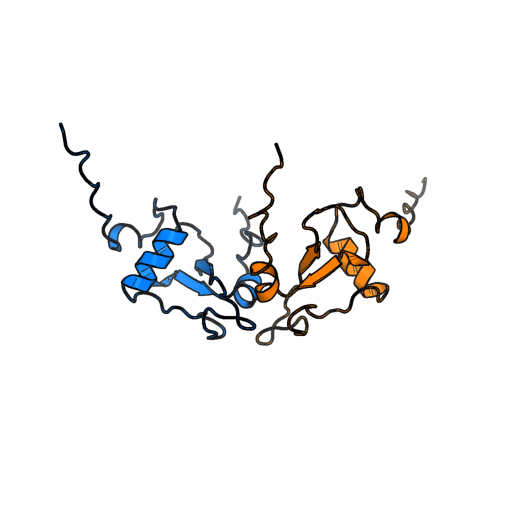 GLY B N 1
ATOM 1512 C CA . GLY B 1 90 ? -7.277 0.844 -6.07 1 71.19 90 GLY B CA 1
ATOM 1513 C C . GLY B 1 90 ? -8.547 1.051 -6.879 1 71.19 90 GLY B C 1
ATOM 1514 O O . GLY B 1 90 ? -9.391 1.865 -6.512 1 71.19 90 GLY B O 1
ATOM 1515 N N . GLY B 1 91 ? -8.719 0.44 -7.945 1 63.53 91 GLY B N 1
ATOM 1516 C CA . GLY B 1 91 ? -9.906 0.586 -8.773 1 63.53 91 GLY B CA 1
ATOM 1517 C C . GLY B 1 91 ? -9.961 1.908 -9.516 1 63.53 91 GLY B C 1
ATOM 1518 O O . GLY B 1 91 ? -11.008 2.299 -10.023 1 63.53 91 GLY B O 1
ATOM 1519 N N . ARG B 1 92 ? -9.031 2.836 -9.414 1 58.97 92 ARG B N 1
ATOM 1520 C CA . ARG B 1 92 ? -9.031 4.195 -9.945 1 58.97 92 ARG B CA 1
ATOM 1521 C C . ARG B 1 92 ? -9.484 4.211 -11.406 1 58.97 92 ARG B C 1
ATOM 1523 O O . ARG B 1 92 ? -10.266 5.078 -11.812 1 58.97 92 ARG B O 1
ATOM 1530 N N . ASN B 1 93 ? -9.047 3.676 -12.344 1 51.19 93 ASN B N 1
ATOM 1531 C CA . ASN B 1 93 ? -9.359 3.859 -13.758 1 51.19 93 ASN B CA 1
ATOM 1532 C C . ASN B 1 93 ? -10.266 2.752 -14.281 1 51.19 93 ASN B C 1
ATOM 1534 O O . ASN B 1 93 ? -10.227 2.422 -15.469 1 51.19 93 ASN B O 1
ATOM 1538 N N . ILE B 1 94 ? -10.891 2.002 -13.406 1 46.06 94 ILE B N 1
ATOM 1539 C CA . ILE B 1 94 ? -11.805 1.043 -14.031 1 46.06 94 ILE B CA 1
ATOM 1540 C C . ILE B 1 94 ? -13.062 1.762 -14.5 1 46.06 94 ILE B C 1
ATOM 1542 O O . ILE B 1 94 ? -13.812 2.316 -13.688 1 46.06 94 ILE B O 1
ATOM 1546 N N . LYS B 1 95 ? -12.906 2.574 -15.422 1 44.22 95 LYS B N 1
ATOM 1547 C CA . LYS B 1 95 ? -14.078 3.137 -16.078 1 44.22 95 LYS B CA 1
ATOM 1548 C C . LYS B 1 95 ? -15.078 2.047 -16.438 1 44.22 95 LYS B C 1
ATOM 1550 O O . LYS B 1 95 ? -14.703 0.979 -16.922 1 44.22 95 LYS B O 1
ATOM 1555 N N . TYR B 1 96 ? -16.172 2.062 -15.641 1 37.12 96 TYR B N 1
ATOM 1556 C CA . TYR B 1 96 ? -17.328 1.265 -16.031 1 37.12 96 TYR B CA 1
ATOM 1557 C C . TYR B 1 96 ? -17.734 1.55 -17.469 1 37.12 96 TYR B C 1
ATOM 1559 O O . TYR B 1 96 ? -17.797 2.709 -17.891 1 37.12 96 TYR B O 1
ATOM 1567 N N . VAL B 1 97 ? -17.266 0.791 -18.281 1 32.25 97 VAL B N 1
ATOM 1568 C CA . VAL B 1 97 ? -17.984 0.866 -19.547 1 32.25 97 VAL B CA 1
ATOM 1569 C C . VAL B 1 97 ? -19.484 0.701 -19.297 1 32.25 97 VAL B C 1
ATOM 1571 O O . VAL B 1 97 ? -19.938 -0.347 -18.828 1 32.25 97 VAL B O 1
ATOM 1574 N N . LYS B 1 98 ? -20.188 1.829 -19.047 1 26.91 98 LYS B N 1
ATOM 1575 C CA . LYS B 1 98 ? -21.625 1.749 -19.266 1 26.91 98 LYS B CA 1
ATOM 1576 C C . LYS B 1 98 ? -21.938 1.397 -20.719 1 26.91 98 LYS B C 1
ATOM 1578 O O . LYS B 1 98 ? -21.312 1.924 -21.641 1 26.91 98 LYS B O 1
#

Organism: NCBI:txid2420051

Nearest PDB structures (foldseek):
  6ghc-assembly1_A  TM=4.800E-01  e=1.448E-01  Escherichia coli K-12
  1u3e-assembly1_M  TM=7.039E-01  e=1.048E+00  Okubovirus SPO1
  6ghc-assembly1_A  TM=4.873E-01  e=1.271E-01  Escherichia coli K-12
  1u3e-assembly1_M  TM=7.036E-01  e=9.197E-01  Okubovirus SPO1

Sequence (196 aa):
MVSKGRTAKRDINDILVVNSSYTDLRYLVKRLLDEKMLENKCYDCGIDPNWMGNPLSLQLDHINGVHNDHRIENLRLLCPNCHSQTPTFGGRNIKYVKMVSKGRTAKRDINDILVVNSSYTDLRYLVKRLLDEKMLENKCYDCGIDPNWMGNPLSLQLDHINGVHNDHRIENLRLLCPNCHSQTPTFGGRNIKYVK

pLDDT: mean 87.86, std 19.23, range [26.91, 98.81]

Secondary structure (DSSP, 8-state):
--------PPPHHHHSSTT-----HHHHHHHHHHTTSS-SS-TTT---SEETTEE---EEEETTS-TT---GGGEEEE-HHHHHTSTTGGGTT-----/--------PPPHHHHSSTT-----HHHHHHHHHHTTSS-SS-TTT---SEETTEE---EEEETTS-TT---GGGEEEE-HHHHHTSTTGGGTT-----

Solvent-accessible surface area (backbone atoms only — not comparable to full-atom values): 11947 Å² total; per-residue (Å²): 132,79,74,79,70,75,76,72,81,74,60,65,75,74,43,41,27,72,75,26,85,71,76,61,58,69,60,49,50,51,49,34,45,74,70,65,75,44,69,83,33,19,68,82,83,58,49,55,52,56,50,96,93,35,78,37,77,62,38,84,38,41,75,83,58,45,91,35,38,41,29,67,92,32,52,46,35,22,37,41,53,62,38,66,61,41,69,50,38,91,59,66,60,64,67,74,82,123,131,82,72,79,71,76,76,73,81,74,60,65,74,74,42,41,27,71,77,26,86,71,74,60,58,68,58,49,52,53,50,33,44,74,69,63,76,44,70,85,32,19,67,82,84,56,49,55,53,55,50,95,92,36,78,37,76,62,38,84,39,41,75,83,57,45,90,36,37,40,30,68,93,31,52,47,35,22,36,40,52,62,38,68,62,41,70,50,37,92,58,67,60,64,67,74,80,123

Radius of gyration: 21.18 Å; Cα contacts (8 Å, |Δi|>4): 260; chains: 2; bounding box: 41×80×42 Å